Protein AF-A0A9X4AWC6-F1 (afdb_monomer_lite)

pLDDT: mean 81.22, std 18.72, range [31.89, 98.38]

Organism: NCBI:txid2829994

Structure (mmCIF, N/CA/C/O backbone):
data_AF-A0A9X4AWC6-F1
#
_entry.id   AF-A0A9X4AWC6-F1
#
loop_
_atom_site.group_PDB
_atom_site.id
_atom_site.type_symbol
_atom_site.label_atom_id
_atom_site.label_alt_id
_atom_site.label_comp_id
_atom_site.label_asym_id
_atom_site.label_entity_id
_atom_site.label_seq_id
_atom_site.pdbx_PDB_ins_code
_atom_site.Cartn_x
_atom_site.Cartn_y
_atom_site.Cartn_z
_atom_site.occupancy
_atom_site.B_iso_or_equiv
_atom_site.auth_seq_id
_atom_site.auth_comp_id
_atom_site.auth_asym_id
_atom_site.auth_atom_id
_atom_site.pdbx_PDB_model_num
ATOM 1 N N . MET A 1 1 ? -27.435 -64.872 17.105 1.00 38.53 1 MET A N 1
ATOM 2 C CA . MET A 1 1 ? -26.984 -64.709 18.503 1.00 38.53 1 MET A CA 1
ATOM 3 C C . MET A 1 1 ? -27.295 -63.279 18.920 1.00 38.53 1 MET A C 1
ATOM 5 O O . MET A 1 1 ? -27.102 -62.379 18.115 1.00 38.53 1 MET A O 1
ATOM 9 N N . LEU A 1 2 ? -27.928 -63.136 20.083 1.00 31.89 2 LEU A N 1
ATOM 10 C CA . LEU A 1 2 ? -28.608 -61.955 20.627 1.00 31.89 2 LEU A CA 1
ATOM 11 C C . LEU A 1 2 ? -27.698 -60.732 20.901 1.00 31.89 2 LEU A C 1
ATOM 13 O O . LEU A 1 2 ? -26.596 -60.923 21.394 1.00 31.89 2 LEU A O 1
ATOM 17 N N . ILE A 1 3 ? -28.270 -59.531 20.662 1.00 34.09 3 ILE A N 1
ATOM 18 C CA . ILE A 1 3 ? -28.391 -58.323 21.534 1.00 34.09 3 ILE A CA 1
ATOM 19 C C . ILE A 1 3 ? -27.063 -57.742 22.099 1.00 34.09 3 ILE A C 1
ATOM 21 O O . ILE A 1 3 ? -26.290 -58.440 22.732 1.00 34.09 3 ILE A O 1
ATOM 25 N N . THR A 1 4 ? -26.729 -56.445 21.960 1.00 32.91 4 THR A N 1
ATOM 26 C CA . THR A 1 4 ? -27.333 -55.346 22.751 1.00 32.91 4 THR A CA 1
ATOM 27 C C . THR A 1 4 ? -27.080 -53.947 22.165 1.00 32.91 4 THR A C 1
ATOM 29 O O . THR A 1 4 ? -25.954 -53.611 21.805 1.00 32.91 4 THR A O 1
ATOM 32 N N . LEU A 1 5 ? -28.137 -53.120 22.147 1.00 41.28 5 LEU A N 1
ATOM 33 C CA . LEU A 1 5 ? -28.077 -51.656 22.110 1.00 41.28 5 LEU A CA 1
ATOM 34 C C . LEU A 1 5 ? -27.595 -51.114 23.465 1.00 41.28 5 LEU A C 1
ATOM 36 O O . LEU A 1 5 ? -28.031 -51.598 24.506 1.00 41.28 5 LEU A O 1
ATOM 40 N N . GLY A 1 6 ? -26.804 -50.041 23.440 1.00 33.34 6 GLY A N 1
ATOM 41 C CA . GLY A 1 6 ? -26.522 -49.200 24.602 1.00 33.34 6 GLY A CA 1
ATOM 42 C C . GLY A 1 6 ? -26.671 -47.727 24.235 1.00 33.34 6 GLY A C 1
ATOM 43 O O . GLY A 1 6 ? -25.734 -47.116 23.735 1.00 33.34 6 GLY A O 1
ATOM 44 N N . ALA A 1 7 ? -27.863 -47.176 24.460 1.00 37.03 7 ALA A N 1
ATOM 45 C CA . ALA A 1 7 ? -28.103 -45.740 24.485 1.00 37.03 7 ALA A CA 1
ATOM 46 C C . ALA A 1 7 ? -27.700 -45.192 25.860 1.00 37.03 7 ALA A C 1
ATOM 48 O O . ALA A 1 7 ? -28.093 -45.755 26.881 1.00 37.03 7 ALA A O 1
ATOM 49 N N . ILE A 1 8 ? -26.977 -44.072 25.891 1.00 42.06 8 ILE A N 1
ATOM 50 C CA . ILE A 1 8 ? -26.876 -43.228 27.085 1.00 42.06 8 ILE A CA 1
ATOM 51 C C . ILE A 1 8 ? -27.409 -41.855 26.695 1.00 42.06 8 ILE A C 1
ATOM 53 O O . ILE A 1 8 ? -26.752 -41.076 26.010 1.00 42.06 8 ILE A O 1
ATOM 57 N N . ALA A 1 9 ? -28.645 -41.600 27.114 1.00 40.19 9 ALA A N 1
ATOM 58 C CA . ALA A 1 9 ? -29.191 -40.264 27.229 1.00 40.19 9 ALA A CA 1
ATOM 59 C C . ALA A 1 9 ? -28.639 -39.639 28.516 1.00 40.19 9 ALA A C 1
ATOM 61 O O . ALA A 1 9 ? -28.789 -40.214 29.593 1.00 40.19 9 ALA A O 1
ATOM 62 N N . ALA A 1 10 ? -28.035 -38.459 28.411 1.00 41.19 10 ALA A N 1
ATOM 63 C CA . ALA A 1 10 ? -27.751 -37.610 29.559 1.00 41.19 10 ALA A CA 1
ATOM 64 C C . ALA A 1 10 ? -28.017 -36.146 29.183 1.00 41.19 10 ALA A C 1
ATOM 66 O O . ALA A 1 10 ? -27.247 -35.523 28.464 1.00 41.19 10 ALA A O 1
ATOM 67 N N . GLY A 1 11 ? -29.161 -35.651 29.664 1.00 33.62 11 GLY A N 1
ATOM 68 C CA . GLY A 1 11 ? -29.360 -34.282 30.140 1.00 33.62 11 GLY A CA 1
ATOM 69 C C . GLY A 1 11 ? -29.188 -33.126 29.155 1.00 33.62 11 GLY A C 1
ATOM 70 O O . GLY A 1 11 ? -28.127 -32.519 29.079 1.00 33.62 11 GLY A O 1
ATOM 71 N N . CYS A 1 12 ? -30.290 -32.690 28.538 1.00 38.00 12 CYS A N 1
ATOM 72 C CA . CYS A 1 12 ? -30.437 -31.285 28.164 1.00 38.00 12 CYS A CA 1
ATOM 73 C C . CYS A 1 12 ? -30.683 -30.453 29.435 1.00 38.00 12 CYS A C 1
ATOM 75 O O . CYS A 1 12 ? -31.830 -30.265 29.841 1.00 38.00 12 CYS A O 1
ATOM 77 N N . GLU A 1 13 ? -29.625 -29.939 30.061 1.00 36.69 13 GLU A N 1
ATOM 78 C CA . GLU A 1 13 ? -29.761 -28.823 30.998 1.00 36.69 13 GLU A CA 1
ATOM 79 C C . GLU A 1 13 ? -29.959 -27.533 30.192 1.00 36.69 13 GLU A C 1
ATOM 81 O O . GLU A 1 13 ? -29.066 -27.051 29.494 1.00 36.69 13 GLU A O 1
ATOM 86 N N . LYS A 1 14 ? -31.176 -26.981 30.255 1.00 40.03 14 LYS A N 1
ATOM 87 C CA . LYS A 1 14 ? -31.484 -25.638 29.757 1.00 40.03 14 LYS A CA 1
ATOM 88 C C . LYS A 1 14 ? -30.720 -24.617 30.601 1.00 40.03 14 LYS A C 1
ATOM 90 O O . LYS A 1 14 ? -31.199 -24.188 31.648 1.00 40.03 14 LYS A O 1
ATOM 95 N N . LYS A 1 15 ? -29.555 -24.197 30.113 1.00 32.69 15 LYS A N 1
ATOM 96 C CA . LYS A 1 15 ? -28.914 -22.955 30.547 1.00 32.69 15 LYS A CA 1
ATOM 97 C C . LYS A 1 15 ? -29.804 -21.773 30.109 1.00 32.69 15 LYS A C 1
ATOM 99 O O . LYS A 1 15 ? -30.333 -21.820 28.992 1.00 32.69 15 LYS A O 1
ATOM 104 N N . PRO A 1 16 ? -30.023 -20.738 30.941 1.00 41.19 16 PRO A N 1
ATOM 105 C CA . PRO A 1 16 ? -30.723 -19.530 30.505 1.00 41.19 16 PRO A CA 1
ATOM 106 C C . PRO A 1 16 ? -29.973 -18.905 29.319 1.00 41.19 16 PRO A C 1
ATOM 108 O O . PRO A 1 16 ? -28.763 -19.113 29.211 1.00 41.19 16 PRO A O 1
ATOM 111 N N . PRO A 1 17 ? -30.637 -18.141 28.432 1.00 41.78 17 PRO A N 1
ATOM 112 C CA . PRO A 1 17 ? -29.933 -17.399 27.401 1.00 41.78 17 PRO A CA 1
ATOM 113 C C . PRO A 1 17 ? -29.087 -16.317 28.078 1.00 41.78 17 PRO A C 1
ATOM 115 O O . PRO A 1 17 ? -29.565 -15.220 28.371 1.00 41.78 17 PRO A O 1
ATOM 118 N N . ASP A 1 18 ? -27.823 -16.645 28.341 1.00 38.50 18 ASP A N 1
ATOM 119 C CA . ASP A 1 18 ? -26.779 -15.657 28.542 1.00 38.50 18 ASP A CA 1
ATOM 120 C C . ASP A 1 18 ? -26.817 -14.765 27.301 1.00 38.50 18 ASP A C 1
ATOM 122 O O . ASP A 1 18 ? -26.648 -15.234 26.172 1.00 38.50 18 ASP A O 1
ATOM 126 N N . ARG A 1 19 ? -27.139 -13.485 27.513 1.00 42.38 19 ARG A N 1
ATOM 127 C CA . ARG A 1 19 ? -27.041 -12.436 26.500 1.00 42.38 19 ARG A CA 1
ATOM 128 C C . ARG A 1 19 ? -25.695 -12.604 25.811 1.00 42.38 19 ARG A C 1
ATOM 130 O O . ARG A 1 19 ? -24.659 -12.349 26.423 1.00 42.38 19 ARG A O 1
ATOM 137 N N . ALA A 1 20 ? -25.719 -13.048 24.557 1.00 39.41 20 ALA A N 1
ATOM 138 C CA . ALA A 1 20 ? -24.556 -12.994 23.704 1.00 39.41 20 ALA A CA 1
ATOM 139 C C . ALA A 1 20 ? -24.139 -11.525 23.662 1.00 39.41 20 ALA A C 1
ATOM 141 O O . ALA A 1 20 ? -24.824 -10.688 23.074 1.00 39.41 20 ALA A O 1
ATOM 142 N N . ASN A 1 21 ? -23.047 -11.209 24.355 1.00 41.53 21 ASN A N 1
ATOM 143 C CA . ASN A 1 21 ? -22.262 -10.034 24.052 1.00 41.53 21 ASN A CA 1
ATOM 144 C C . ASN A 1 21 ? -21.943 -10.152 22.563 1.00 41.53 21 ASN A C 1
ATOM 146 O O . ASN A 1 21 ? -21.108 -10.964 22.168 1.00 41.53 21 ASN A O 1
ATOM 150 N N . SER A 1 22 ? -22.618 -9.356 21.740 1.00 41.12 22 SER A N 1
ATOM 151 C CA . SER A 1 22 ? -22.150 -8.987 20.412 1.00 41.12 22 SER A CA 1
ATOM 152 C C . SER A 1 22 ? -20.906 -8.114 20.594 1.00 41.12 22 SER A C 1
ATOM 154 O O . SER A 1 22 ? -20.919 -6.916 20.333 1.00 41.12 22 SER A O 1
ATOM 156 N N . GLY A 1 23 ? -19.852 -8.701 21.160 1.00 43.97 23 GLY A N 1
ATOM 157 C CA . GLY A 1 23 ? -18.517 -8.154 21.091 1.00 43.97 23 GLY A CA 1
ATOM 158 C C . GLY A 1 23 ? -18.068 -8.395 19.667 1.00 43.97 23 GLY A C 1
ATOM 159 O O . GLY A 1 23 ? -17.750 -9.527 19.313 1.00 43.97 23 GLY A O 1
ATOM 160 N N . GLU A 1 24 ? -18.139 -7.355 18.843 1.00 52.50 24 GLU A N 1
ATOM 161 C CA . GLU A 1 24 ? -17.503 -7.320 17.531 1.00 52.50 24 GLU A CA 1
ATOM 162 C C . GLU A 1 24 ? -16.074 -7.854 17.703 1.00 52.50 24 GLU A C 1
ATOM 164 O O . GLU A 1 24 ? -15.249 -7.260 18.403 1.00 52.50 24 GLU A O 1
ATOM 169 N N . SER A 1 25 ? -15.812 -9.057 17.186 1.00 59.25 25 SER A N 1
ATOM 170 C CA . SER A 1 25 ? -14.502 -9.684 17.317 1.00 59.25 25 SER A CA 1
ATOM 171 C C . SER A 1 25 ? -13.521 -8.851 16.506 1.00 59.25 25 SER A C 1
ATOM 173 O O . SER A 1 25 ? -13.553 -8.848 15.277 1.00 59.25 25 SER A O 1
ATOM 175 N N . ARG A 1 26 ? -12.680 -8.092 17.209 1.00 81.75 26 ARG A N 1
ATOM 176 C CA . ARG A 1 26 ? -11.643 -7.268 16.602 1.00 81.75 26 ARG A CA 1
ATOM 177 C C . ARG A 1 26 ? -10.611 -8.187 15.948 1.00 81.75 26 ARG A C 1
ATOM 179 O O . ARG A 1 26 ? -9.804 -8.799 16.644 1.00 81.75 26 ARG A O 1
ATOM 186 N N . GLN A 1 27 ? -10.655 -8.319 14.624 1.00 91.50 27 GLN A N 1
ATOM 187 C CA . GLN A 1 27 ? -9.658 -9.090 13.884 1.00 91.50 27 GLN A CA 1
ATOM 188 C C . GLN A 1 27 ? -8.332 -8.325 13.876 1.00 91.50 27 GLN A C 1
ATOM 190 O O . GLN A 1 27 ? -8.279 -7.179 13.431 1.00 91.50 27 GLN A O 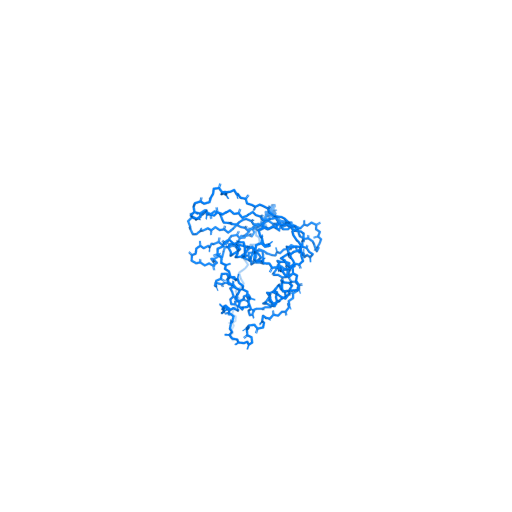1
ATOM 195 N N . THR A 1 28 ? -7.258 -8.974 14.322 1.00 93.94 28 THR A N 1
ATOM 196 C CA . THR A 1 28 ? -5.890 -8.451 14.248 1.00 93.94 28 THR A CA 1
ATOM 197 C C . THR A 1 28 ? -5.001 -9.470 13.548 1.00 93.94 28 THR A C 1
ATOM 199 O O . THR A 1 28 ? -5.039 -10.654 13.878 1.00 93.94 28 THR A O 1
ATOM 202 N N . VAL A 1 29 ? -4.199 -9.007 12.592 1.00 95.12 29 VAL A N 1
ATOM 203 C CA . VAL A 1 29 ? -3.234 -9.818 11.842 1.00 95.12 29 VAL A CA 1
ATOM 204 C C . VAL A 1 29 ? -1.870 -9.146 11.916 1.00 95.12 29 VAL A C 1
ATOM 206 O O . VAL A 1 29 ? -1.771 -7.933 11.744 1.00 95.12 29 VAL A O 1
ATOM 209 N N . THR A 1 30 ? -0.823 -9.936 12.148 1.00 94.56 30 THR A N 1
ATOM 210 C CA . THR A 1 30 ? 0.565 -9.466 12.175 1.00 94.56 30 THR A CA 1
ATOM 211 C C . THR A 1 30 ? 1.376 -10.206 11.119 1.00 94.56 30 THR A C 1
ATOM 213 O O . THR A 1 30 ? 1.306 -11.431 11.037 1.00 94.56 30 THR A O 1
ATOM 216 N N . VAL A 1 31 ? 2.149 -9.468 10.324 1.00 92.75 31 VAL A N 1
ATOM 217 C CA . VAL A 1 31 ? 2.989 -9.994 9.241 1.00 92.75 31 VAL A CA 1
ATOM 218 C C . VAL A 1 31 ? 4.372 -9.358 9.328 1.00 92.75 31 VAL A C 1
ATOM 220 O O . VAL A 1 31 ? 4.496 -8.135 9.317 1.00 92.75 31 VAL A O 1
ATOM 223 N N . THR A 1 32 ? 5.421 -10.174 9.379 1.00 93.00 32 THR A N 1
ATOM 224 C CA . THR A 1 32 ? 6.800 -9.700 9.193 1.00 93.00 32 THR A CA 1
ATOM 225 C C . THR A 1 32 ? 7.021 -9.398 7.711 1.00 93.00 32 THR A C 1
ATOM 227 O O . THR A 1 32 ? 6.830 -10.283 6.877 1.00 93.00 32 THR A O 1
ATOM 230 N N . LEU A 1 33 ? 7.370 -8.152 7.377 1.00 87.69 33 LEU A N 1
ATOM 231 C CA . LEU A 1 33 ? 7.542 -7.704 5.990 1.00 87.69 33 LEU A CA 1
ATOM 232 C C . LEU A 1 33 ? 8.958 -7.995 5.472 1.00 87.69 33 LEU A C 1
ATOM 234 O O . LEU A 1 33 ? 9.124 -8.456 4.342 1.00 87.69 33 LEU A O 1
ATOM 238 N N . ASP A 1 34 ? 9.958 -7.744 6.312 1.00 85.62 34 ASP A N 1
ATOM 239 C CA . ASP A 1 34 ? 11.382 -7.989 6.078 1.00 85.62 34 ASP A CA 1
ATOM 240 C C . ASP A 1 34 ? 12.132 -8.036 7.429 1.00 85.62 34 ASP A C 1
ATOM 242 O O . ASP A 1 34 ? 11.513 -8.114 8.497 1.00 85.62 34 ASP A O 1
ATOM 246 N N . GLU A 1 35 ? 13.467 -8.047 7.390 1.00 83.00 35 GLU A N 1
ATOM 247 C CA . GLU A 1 35 ? 14.311 -8.071 8.592 1.00 83.00 35 GLU A CA 1
ATOM 248 C C . GLU A 1 35 ? 14.158 -6.812 9.452 1.00 83.00 35 GLU A C 1
ATOM 250 O O . GLU A 1 35 ? 14.419 -6.875 10.650 1.00 83.00 35 GLU A O 1
ATOM 255 N N . ASP A 1 36 ? 13.665 -5.707 8.890 1.00 85.19 36 ASP A N 1
ATOM 256 C CA . ASP A 1 36 ? 13.596 -4.412 9.557 1.00 85.19 36 ASP A CA 1
ATOM 257 C C . ASP A 1 36 ? 12.180 -4.047 10.006 1.00 85.19 36 ASP A C 1
ATOM 259 O O . ASP A 1 36 ? 12.044 -3.265 10.949 1.00 85.19 36 ASP A O 1
ATOM 263 N N . SER A 1 37 ? 11.136 -4.631 9.406 1.00 90.88 37 SER A N 1
ATOM 264 C CA . SER A 1 37 ? 9.755 -4.158 9.546 1.00 90.88 37 SER A CA 1
ATOM 265 C C . SER A 1 37 ? 8.707 -5.249 9.819 1.00 90.88 37 SER A C 1
ATOM 267 O O . SER A 1 37 ? 8.690 -6.333 9.231 1.00 90.88 37 SER A O 1
ATOM 269 N N . VAL A 1 38 ? 7.733 -4.909 10.670 1.00 94.75 38 VAL A N 1
ATOM 270 C CA . VAL A 1 38 ? 6.547 -5.714 11.004 1.00 94.75 38 VAL A CA 1
ATOM 271 C C . VAL A 1 38 ? 5.282 -4.884 10.788 1.00 94.75 38 VAL A C 1
ATOM 273 O O . VAL A 1 38 ? 5.170 -3.766 11.291 1.00 94.75 38 VAL A O 1
ATOM 276 N N . ALA A 1 39 ? 4.306 -5.441 10.071 1.00 96.69 39 ALA A N 1
ATOM 277 C CA . ALA A 1 39 ? 2.980 -4.863 9.884 1.00 96.69 39 ALA A CA 1
ATOM 278 C C . ALA A 1 39 ? 1.961 -5.494 10.836 1.00 96.69 39 ALA A C 1
ATOM 280 O O . ALA A 1 39 ? 1.884 -6.715 10.952 1.00 96.69 39 ALA A O 1
ATOM 281 N N . GLN A 1 40 ? 1.128 -4.667 11.459 1.00 97.81 40 GLN A N 1
ATOM 282 C CA . GLN A 1 40 ? -0.018 -5.089 12.254 1.00 97.81 40 GLN A CA 1
ATOM 283 C C . GLN A 1 40 ? -1.287 -4.430 11.710 1.00 97.81 40 GLN A C 1
ATOM 285 O O . GLN A 1 40 ? -1.490 -3.226 11.864 1.00 97.81 40 GLN A O 1
ATOM 290 N N . GLY A 1 41 ? -2.152 -5.227 11.089 1.00 97.69 41 GLY A N 1
ATOM 291 C CA . GLY A 1 41 ? -3.484 -4.823 10.658 1.00 97.69 41 GLY A CA 1
ATOM 292 C C . GLY A 1 41 ? -4.527 -5.113 11.736 1.00 97.69 41 GLY A C 1
ATOM 293 O O . GLY A 1 41 ? -4.473 -6.148 12.396 1.00 97.69 41 GLY A O 1
ATOM 294 N N . THR A 1 42 ? -5.481 -4.210 11.937 1.00 97.88 42 THR A N 1
ATOM 295 C CA . THR A 1 42 ? -6.581 -4.347 12.899 1.00 97.88 42 THR A CA 1
ATOM 296 C C . THR A 1 42 ? -7.880 -3.824 12.291 1.00 97.88 42 THR A C 1
ATOM 298 O O . THR A 1 42 ? -7.946 -2.664 11.884 1.00 97.88 42 THR A O 1
ATOM 301 N N . GLN A 1 43 ? -8.928 -4.650 12.271 1.00 97.50 43 GLN A N 1
ATOM 302 C CA . GLN A 1 43 ? -10.296 -4.189 12.026 1.00 97.50 43 GLN A CA 1
ATOM 303 C C . GLN A 1 43 ? -10.729 -3.356 13.235 1.00 97.50 43 GLN A C 1
ATOM 305 O O . GLN A 1 43 ? -10.774 -3.864 14.353 1.00 97.50 43 GLN A O 1
ATOM 310 N N . MET A 1 44 ? -10.976 -2.063 13.055 1.00 96.19 44 MET A N 1
ATOM 311 C CA . MET A 1 44 ? -11.338 -1.167 14.156 1.00 96.19 44 MET A CA 1
ATOM 312 C C . MET A 1 44 ? -12.827 -1.279 14.488 1.00 96.19 44 MET A C 1
ATOM 314 O O . MET A 1 44 ? -13.165 -1.382 15.664 1.00 96.19 44 MET A O 1
ATOM 318 N N . ASP A 1 45 ? -13.653 -1.311 13.444 1.00 94.75 45 ASP A N 1
ATOM 319 C CA . ASP A 1 45 ? -15.105 -1.517 13.427 1.00 94.75 45 ASP A CA 1
ATOM 320 C C . ASP A 1 45 ? -15.529 -1.910 11.995 1.00 94.75 45 ASP A C 1
ATOM 322 O O . ASP A 1 45 ? -14.672 -2.049 11.121 1.00 94.75 45 ASP A O 1
ATOM 326 N N . ALA A 1 46 ? -16.827 -2.071 11.717 1.00 93.94 46 ALA A N 1
ATOM 327 C CA . ALA A 1 46 ? -17.347 -2.420 10.386 1.00 93.94 46 ALA A CA 1
ATOM 328 C C . ALA A 1 46 ? -16.961 -1.455 9.239 1.00 93.94 46 ALA A C 1
ATOM 330 O O . ALA A 1 46 ? -17.107 -1.802 8.068 1.00 93.94 46 ALA A O 1
ATOM 331 N N . THR A 1 47 ? -16.485 -0.251 9.552 1.00 96.62 47 THR A N 1
ATOM 332 C CA . THR A 1 47 ? -16.172 0.810 8.587 1.00 96.62 47 THR A CA 1
ATOM 333 C C . THR A 1 47 ? -14.695 1.172 8.525 1.00 96.62 47 THR A C 1
ATOM 335 O O . THR A 1 47 ? -14.322 1.954 7.655 1.00 96.62 47 THR A O 1
ATOM 338 N N . GLN A 1 48 ? -13.843 0.621 9.393 1.00 97.62 48 GLN A N 1
ATOM 339 C CA . GLN A 1 48 ? -12.442 1.026 9.462 1.00 97.62 48 GLN A CA 1
ATOM 340 C C . GLN A 1 48 ? -11.474 -0.144 9.672 1.00 97.62 48 GLN A C 1
ATOM 342 O O . GLN A 1 48 ? -11.644 -0.974 10.566 1.00 97.62 48 GLN A O 1
ATOM 347 N N . VAL A 1 49 ? -10.382 -0.138 8.902 1.00 98.19 49 VAL A N 1
ATOM 348 C CA . VAL A 1 49 ? -9.201 -0.989 9.100 1.00 98.19 49 VAL A CA 1
ATOM 349 C C . VAL A 1 49 ? -7.974 -0.108 9.277 1.00 98.19 49 VAL A C 1
ATOM 351 O O . VAL A 1 49 ? -7.710 0.771 8.460 1.00 98.19 49 VAL A O 1
ATOM 354 N N . ARG A 1 50 ? -7.196 -0.362 10.329 1.00 98.25 50 ARG A N 1
ATOM 355 C CA . ARG A 1 50 ? -5.921 0.313 10.584 1.00 98.25 50 ARG A CA 1
ATOM 356 C C . ARG A 1 50 ? -4.764 -0.644 10.373 1.00 98.25 50 ARG A C 1
ATOM 358 O O . ARG A 1 50 ? -4.815 -1.772 10.850 1.00 98.25 50 ARG A O 1
ATOM 365 N N . VAL A 1 51 ? -3.700 -0.170 9.742 1.00 98.38 51 VAL A N 1
ATOM 366 C CA . VAL A 1 51 ? -2.419 -0.867 9.656 1.00 98.38 51 VAL A CA 1
ATOM 367 C C . VAL A 1 51 ? -1.323 0.012 10.236 1.00 98.38 51 VAL A C 1
ATOM 369 O O . VAL A 1 51 ? -1.115 1.130 9.771 1.00 98.38 51 VAL A O 1
ATOM 372 N N . ASP A 1 52 ? -0.606 -0.508 11.226 1.00 97.75 52 ASP A N 1
ATOM 373 C CA . ASP A 1 52 ? 0.632 0.078 11.738 1.00 97.75 52 ASP A CA 1
ATOM 374 C C . ASP A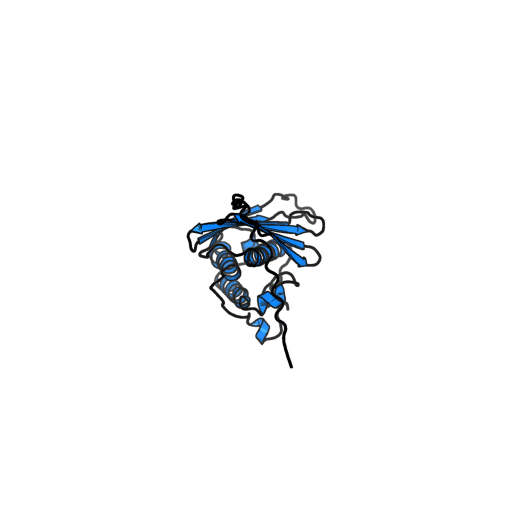 1 52 ? 1.813 -0.753 11.216 1.00 97.75 52 ASP A C 1
ATOM 376 O O . ASP A 1 52 ? 1.858 -1.963 11.433 1.00 97.75 52 ASP A O 1
ATOM 380 N N . ILE A 1 53 ? 2.782 -0.118 10.557 1.00 96.12 53 ILE A N 1
ATOM 381 C CA . ILE A 1 53 ? 4.067 -0.728 10.190 1.00 96.12 53 ILE A CA 1
ATOM 382 C C . ILE A 1 53 ? 5.135 -0.147 11.104 1.00 96.12 53 ILE A C 1
ATOM 384 O O . ILE A 1 53 ? 5.291 1.075 11.197 1.00 96.12 53 ILE A O 1
ATOM 388 N N . ARG A 1 54 ? 5.852 -1.023 11.803 1.00 94.44 54 ARG A N 1
ATOM 389 C CA . ARG A 1 54 ? 6.870 -0.674 12.795 1.00 94.44 54 ARG A CA 1
ATOM 390 C C . ARG A 1 54 ? 8.198 -1.316 12.446 1.00 94.44 54 ARG A C 1
ATOM 392 O O . ARG A 1 54 ? 8.211 -2.388 11.852 1.00 94.44 54 ARG A O 1
ATOM 399 N N . SER A 1 55 ? 9.290 -0.701 12.887 1.00 91.69 55 SER A N 1
ATOM 400 C CA . SER A 1 55 ? 10.584 -1.370 12.917 1.00 91.69 55 SER A CA 1
ATOM 401 C C . SER A 1 55 ? 10.556 -2.575 13.869 1.00 91.69 55 SER A C 1
ATOM 403 O O . SER A 1 55 ? 9.718 -2.629 14.777 1.00 91.69 55 SER A O 1
ATOM 405 N N . GLN A 1 56 ? 11.526 -3.487 13.765 1.00 86.62 56 GLN A N 1
ATOM 406 C CA . GLN A 1 56 ? 11.723 -4.557 14.762 1.00 86.62 56 GLN A CA 1
ATOM 407 C C . GLN A 1 56 ? 11.931 -4.019 16.189 1.00 86.62 56 GLN A C 1
ATOM 409 O O . GLN A 1 56 ? 11.594 -4.677 17.170 1.00 86.62 56 GLN A O 1
ATOM 414 N N . THR A 1 57 ? 12.455 -2.796 16.325 1.00 88.12 57 THR A N 1
ATOM 415 C CA . THR A 1 57 ? 12.626 -2.104 17.616 1.00 88.12 57 THR A CA 1
ATOM 416 C C . THR A 1 57 ? 11.348 -1.416 18.117 1.00 88.12 57 THR A C 1
ATOM 418 O O . THR A 1 57 ? 11.350 -0.820 19.193 1.00 88.12 57 THR A O 1
ATOM 421 N N . GLY A 1 58 ? 10.246 -1.496 17.363 1.00 88.81 58 GLY A N 1
ATOM 422 C CA . GLY A 1 58 ? 8.921 -0.992 17.731 1.00 88.81 58 GLY A CA 1
ATOM 423 C C . GLY A 1 58 ? 8.618 0.447 17.298 1.00 88.81 58 GLY A C 1
ATOM 424 O O . GLY A 1 58 ? 7.493 0.920 17.514 1.00 88.81 58 GLY A O 1
ATOM 425 N N . ALA A 1 59 ? 9.572 1.141 16.667 1.00 91.25 59 ALA A N 1
ATOM 426 C CA . ALA A 1 59 ? 9.376 2.498 16.164 1.00 91.25 59 ALA A CA 1
ATOM 427 C C . ALA A 1 59 ? 8.363 2.492 15.012 1.00 91.25 59 ALA A C 1
ATOM 429 O O . ALA A 1 59 ? 8.472 1.691 14.090 1.00 91.25 59 ALA A O 1
ATOM 430 N N . LEU A 1 60 ? 7.359 3.367 15.061 1.00 92.00 60 LEU A N 1
ATOM 431 C CA . LEU A 1 60 ? 6.361 3.468 13.996 1.00 92.00 60 LEU A CA 1
ATOM 432 C C . LEU A 1 60 ? 7.013 4.064 12.742 1.00 92.00 60 LEU A 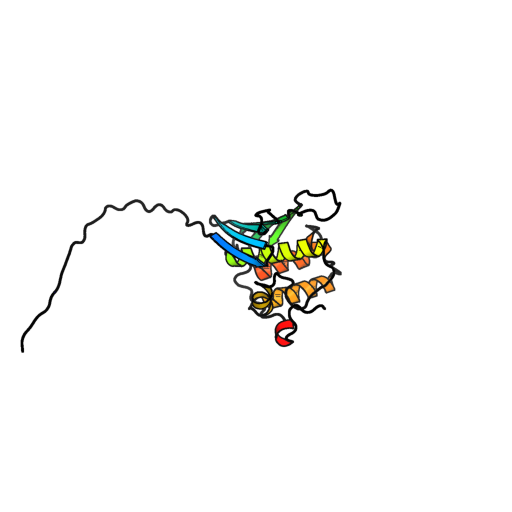C 1
ATOM 434 O O . LEU A 1 60 ? 7.671 5.092 12.845 1.00 92.00 60 LEU A O 1
ATOM 438 N N . GLN A 1 61 ? 6.822 3.419 11.592 1.00 91.12 61 GLN A N 1
ATOM 439 C CA . GLN A 1 61 ? 7.326 3.851 10.282 1.00 91.12 61 GLN A CA 1
ATOM 440 C C . GLN A 1 61 ? 6.182 4.347 9.387 1.00 91.12 61 GLN A C 1
ATOM 442 O O . GLN A 1 61 ? 6.314 5.357 8.696 1.00 91.12 61 GLN A O 1
ATOM 447 N N . LEU A 1 62 ? 5.034 3.662 9.422 1.00 93.25 62 LEU A N 1
ATOM 448 C CA . LEU A 1 62 ? 3.815 4.053 8.713 1.00 93.25 62 LEU A CA 1
ATOM 449 C C . LEU A 1 62 ? 2.586 3.713 9.562 1.00 93.25 62 LEU A C 1
ATOM 451 O O . LEU A 1 62 ? 2.526 2.653 10.180 1.00 93.25 62 LEU A O 1
ATOM 455 N N . ARG A 1 63 ? 1.573 4.576 9.530 1.00 96.69 63 ARG A N 1
ATOM 456 C CA . ARG A 1 63 ? 0.191 4.230 9.880 1.00 96.69 63 ARG A CA 1
ATOM 457 C C . ARG A 1 63 ? -0.702 4.474 8.675 1.00 96.69 63 ARG A C 1
ATOM 459 O O . ARG A 1 63 ? -0.627 5.555 8.109 1.00 96.69 63 ARG A O 1
ATOM 466 N N . ALA A 1 64 ? -1.551 3.519 8.317 1.00 96.56 64 ALA A N 1
ATOM 467 C CA . ALA A 1 64 ? -2.573 3.669 7.286 1.00 96.56 64 ALA A CA 1
ATOM 468 C C . ALA A 1 64 ? -3.955 3.323 7.854 1.00 96.56 64 ALA A C 1
ATOM 470 O O . ALA A 1 64 ? -4.151 2.260 8.437 1.00 96.56 64 ALA A O 1
ATOM 471 N N . ASP A 1 65 ? -4.909 4.226 7.677 1.00 97.62 65 ASP A N 1
ATOM 472 C CA . ASP A 1 65 ? -6.312 4.093 8.043 1.00 97.62 65 ASP A CA 1
ATOM 473 C C . ASP A 1 65 ? -7.149 4.002 6.765 1.00 97.62 65 ASP A C 1
ATOM 475 O O . ASP A 1 65 ? -7.205 4.954 5.989 1.00 97.62 65 ASP A O 1
ATOM 479 N N . PHE A 1 66 ? -7.798 2.861 6.555 1.00 97.06 66 PHE A N 1
ATOM 480 C CA . PHE A 1 66 ? -8.774 2.638 5.493 1.00 97.06 66 PHE A CA 1
ATOM 481 C C . PHE A 1 66 ? -10.166 2.803 6.091 1.00 97.06 66 PHE A C 1
ATOM 483 O O . PHE A 1 66 ? -10.517 2.072 7.016 1.00 97.06 66 PHE A O 1
ATOM 490 N N . GLN A 1 67 ? -10.945 3.750 5.579 1.00 97.75 67 GLN A N 1
ATOM 491 C CA . GLN A 1 67 ? -12.281 4.064 6.072 1.00 97.75 67 GLN A CA 1
ATOM 492 C C . GLN A 1 67 ? -13.311 3.969 4.946 1.00 97.75 67 GLN A C 1
ATOM 494 O O . GLN A 1 67 ? -13.195 4.662 3.937 1.00 97.75 67 GLN A O 1
ATOM 499 N N . ALA A 1 68 ? -14.349 3.160 5.135 1.00 97.00 68 ALA A N 1
ATOM 500 C CA . ALA A 1 68 ? -15.496 3.108 4.243 1.00 97.00 68 ALA A CA 1
ATOM 501 C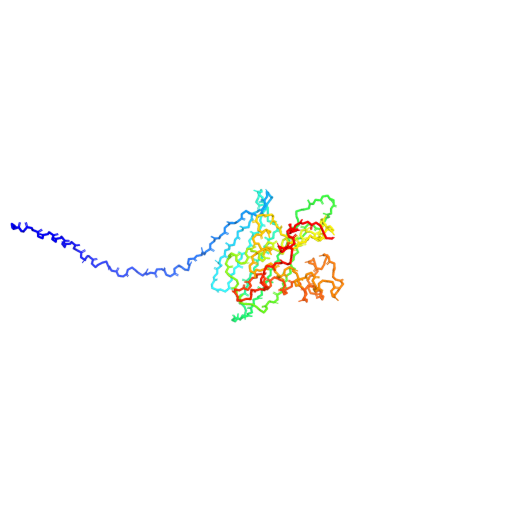 C . ALA A 1 68 ? -16.251 4.443 4.305 1.00 97.00 68 ALA A C 1
ATOM 503 O O . ALA A 1 68 ? -16.765 4.826 5.356 1.00 97.00 68 ALA A O 1
ATOM 504 N N . ILE A 1 69 ? -16.342 5.139 3.173 1.00 96.25 69 ILE A N 1
ATOM 505 C CA . ILE A 1 69 ? -17.160 6.354 3.013 1.00 96.25 69 ILE A CA 1
ATOM 506 C C . ILE A 1 69 ? -18.366 6.116 2.090 1.00 96.25 69 ILE A C 1
ATOM 508 O O . ILE A 1 69 ? -19.207 6.992 1.905 1.00 96.25 69 ILE A O 1
ATOM 512 N N . GLY A 1 70 ? -18.471 4.907 1.535 1.00 93.88 70 GLY A N 1
ATOM 513 C CA . GLY A 1 70 ? -19.604 4.398 0.774 1.00 93.88 70 GLY A CA 1
ATOM 514 C C . GLY A 1 70 ? -19.419 2.910 0.443 1.00 93.88 70 GLY A C 1
ATOM 515 O O . GLY A 1 70 ? -18.368 2.344 0.744 1.00 93.88 70 GLY A O 1
ATOM 516 N N . PRO A 1 71 ? -20.401 2.254 -0.205 1.00 89.88 71 PRO A N 1
ATOM 517 C CA . PRO A 1 71 ? -20.342 0.812 -0.484 1.00 89.88 71 PRO A CA 1
ATOM 518 C C . PRO A 1 71 ? -19.157 0.368 -1.352 1.00 89.88 71 PRO A C 1
ATOM 520 O O . PRO A 1 71 ? -18.721 -0.772 -1.262 1.00 89.88 71 PRO A O 1
ATOM 523 N N . GLN A 1 72 ? -18.663 1.255 -2.215 1.00 91.12 72 GLN A N 1
ATOM 524 C CA . GLN A 1 72 ? -17.532 1.026 -3.122 1.00 91.12 72 GLN A CA 1
ATOM 525 C C . GLN A 1 72 ? -16.581 2.228 -3.088 1.00 91.12 72 GLN A C 1
ATOM 527 O O . GLN A 1 72 ? -16.003 2.611 -4.100 1.00 91.12 72 GLN A O 1
ATOM 532 N N . SER A 1 73 ? -16.489 2.885 -1.930 1.00 92.44 73 SER A N 1
ATOM 533 C CA . SER A 1 73 ? -15.612 4.033 -1.761 1.00 92.44 73 SER A CA 1
ATOM 534 C C . SER A 1 73 ? -14.940 4.012 -0.400 1.00 92.44 73 SER A C 1
ATOM 536 O O . SER A 1 73 ? -15.604 3.930 0.638 1.00 92.44 73 SER A O 1
ATOM 538 N N . THR A 1 74 ? -13.615 4.114 -0.424 1.00 94.44 74 THR A N 1
ATOM 539 C CA . THR A 1 74 ? -12.760 4.050 0.757 1.00 94.44 74 THR A CA 1
ATOM 540 C C . THR A 1 74 ? -11.839 5.254 0.778 1.00 94.44 74 THR A C 1
ATOM 542 O O . THR A 1 74 ? -11.110 5.499 -0.179 1.00 94.44 74 THR A O 1
ATOM 545 N N . LEU A 1 75 ? -11.828 5.995 1.879 1.00 93.56 75 LEU A N 1
ATOM 546 C CA . LEU A 1 75 ? -10.797 6.982 2.158 1.00 93.56 75 LEU A CA 1
ATOM 547 C C . LEU A 1 75 ? -9.604 6.262 2.789 1.00 93.56 75 LEU A C 1
ATOM 549 O O . LEU A 1 75 ? -9.749 5.657 3.850 1.00 93.56 75 LEU A O 1
ATOM 553 N N . VAL A 1 76 ? -8.429 6.337 2.168 1.00 92.69 76 VAL A N 1
ATOM 554 C CA . VAL A 1 76 ? -7.176 5.974 2.831 1.00 92.69 76 VAL A CA 1
ATOM 555 C C . VAL A 1 76 ? -6.523 7.240 3.365 1.00 92.69 76 VAL A C 1
ATOM 557 O O . VAL A 1 76 ? -6.346 8.211 2.634 1.00 92.69 76 VAL A O 1
ATOM 560 N N . THR A 1 77 ? -6.178 7.248 4.646 1.00 92.88 77 THR A N 1
ATOM 561 C CA . THR A 1 77 ? -5.328 8.274 5.257 1.00 92.88 77 THR A CA 1
ATOM 562 C C . THR A 1 77 ? -4.083 7.585 5.769 1.00 92.88 77 THR A C 1
ATOM 564 O O . THR A 1 77 ? -4.191 6.620 6.516 1.00 92.88 77 THR A O 1
ATOM 567 N N . TYR A 1 78 ? -2.902 8.047 5.380 1.00 91.50 78 TYR A N 1
ATOM 568 C CA . TYR A 1 78 ? -1.657 7.481 5.875 1.00 91.50 78 TYR A CA 1
ATOM 569 C C . TYR A 1 78 ? -0.724 8.556 6.406 1.00 91.50 78 TYR A C 1
ATOM 571 O O . TYR A 1 78 ? -0.649 9.659 5.869 1.00 91.50 78 TYR A O 1
ATOM 579 N N . THR A 1 79 ? 0.005 8.203 7.457 1.00 91.06 79 THR A N 1
ATOM 580 C CA . THR A 1 79 ? 1.057 9.016 8.051 1.00 91.06 79 THR A CA 1
ATOM 581 C C . THR A 1 79 ? 2.365 8.244 7.976 1.00 91.06 79 THR A C 1
ATOM 583 O O . THR A 1 79 ? 2.467 7.153 8.542 1.00 91.06 79 THR A O 1
ATOM 586 N N . SER A 1 80 ? 3.362 8.793 7.286 1.00 88.06 80 SER A N 1
ATOM 587 C CA . SER A 1 80 ? 4.737 8.301 7.346 1.00 88.06 80 SER A CA 1
ATOM 588 C C . SER A 1 80 ? 5.472 8.959 8.507 1.00 88.06 80 SER A C 1
ATOM 590 O O . SER A 1 80 ? 5.278 10.138 8.806 1.00 88.06 80 SER A O 1
ATOM 592 N N . PHE A 1 81 ? 6.310 8.177 9.175 1.00 87.31 81 PHE A N 1
ATOM 593 C CA . PHE A 1 81 ? 7.127 8.594 10.306 1.00 87.31 81 PHE A CA 1
ATOM 594 C C . PHE A 1 81 ? 8.588 8.376 9.905 1.00 87.31 81 PHE A C 1
ATOM 596 O O . PHE A 1 81 ? 9.116 7.281 10.110 1.00 87.31 81 PHE A O 1
ATOM 603 N N . PRO A 1 82 ? 9.231 9.371 9.266 1.00 73.62 82 PRO A N 1
ATOM 604 C CA . PRO A 1 82 ? 10.610 9.239 8.826 1.00 73.62 82 PRO A CA 1
ATOM 605 C C . PRO A 1 82 ? 11.507 8.965 10.034 1.00 73.62 82 PRO A C 1
ATOM 607 O O . PRO A 1 82 ? 11.631 9.794 10.938 1.00 73.62 82 PRO A O 1
ATOM 610 N N . THR A 1 83 ? 12.137 7.796 10.063 1.00 65.12 83 THR A N 1
ATOM 611 C CA . THR A 1 83 ? 13.232 7.528 10.991 1.00 65.12 83 THR A CA 1
ATOM 612 C C . THR A 1 83 ? 14.453 8.217 10.409 1.00 65.12 83 THR A C 1
ATOM 614 O O . THR A 1 83 ? 15.033 7.717 9.450 1.00 65.12 83 THR A O 1
ATOM 617 N N . GLY A 1 84 ? 14.767 9.414 10.907 1.00 55.69 84 GLY A N 1
ATOM 618 C CA . GLY A 1 84 ? 15.863 10.219 10.375 1.00 55.69 84 GLY A CA 1
ATOM 619 C C . GLY A 1 84 ? 17.150 9.403 10.266 1.00 55.69 84 GLY A C 1
ATOM 620 O O . GLY A 1 84 ? 17.621 8.845 11.255 1.00 55.69 84 GLY A O 1
ATOM 621 N N . THR A 1 85 ? 17.712 9.347 9.066 1.00 49.44 85 THR A N 1
ATOM 622 C CA . THR A 1 85 ? 19.090 8.917 8.828 1.00 49.44 85 THR A CA 1
ATOM 623 C C . THR A 1 85 ? 19.830 10.096 8.215 1.00 49.44 85 THR A C 1
ATOM 625 O O . THR A 1 85 ? 19.370 10.657 7.224 1.00 49.44 85 THR A O 1
ATOM 628 N N . ASP A 1 86 ? 20.938 10.466 8.852 1.00 43.47 86 ASP A N 1
ATOM 629 C CA . ASP A 1 86 ? 21.917 11.485 8.467 1.00 43.47 86 ASP A CA 1
ATOM 630 C C . ASP A 1 86 ? 21.396 12.911 8.211 1.00 43.47 86 ASP A C 1
ATOM 632 O O . ASP A 1 86 ? 21.120 13.337 7.095 1.00 43.47 86 ASP A O 1
ATOM 636 N N . GLY A 1 87 ? 21.383 13.706 9.286 1.00 43.69 87 GLY A N 1
ATOM 637 C CA . GLY A 1 87 ? 21.555 15.163 9.224 1.00 43.69 87 GLY A CA 1
ATOM 638 C C . GLY A 1 87 ? 20.348 16.013 8.821 1.00 43.69 87 GLY A C 1
ATOM 639 O O . GLY A 1 87 ? 20.422 17.232 8.979 1.00 43.69 87 GLY A O 1
ATOM 640 N N . ASP A 1 88 ? 19.243 15.425 8.362 1.00 45.94 88 ASP A N 1
ATOM 641 C CA . ASP A 1 88 ? 18.064 16.198 7.963 1.00 45.94 88 ASP A CA 1
ATOM 642 C C . ASP A 1 88 ? 17.083 16.426 9.131 1.00 45.94 88 ASP A C 1
ATOM 644 O O . ASP A 1 88 ? 16.692 15.511 9.859 1.00 45.94 88 ASP A O 1
ATOM 648 N N . THR A 1 89 ? 16.707 17.688 9.339 1.00 42.56 89 THR A N 1
ATOM 649 C CA . THR A 1 89 ? 16.012 18.197 10.539 1.00 42.56 89 THR A CA 1
ATOM 650 C C . THR A 1 89 ? 14.500 18.342 10.364 1.00 42.56 89 THR A C 1
ATOM 652 O O . THR A 1 89 ? 13.828 18.908 11.226 1.00 42.56 89 THR A O 1
ATOM 655 N N . SER A 1 90 ? 13.920 17.773 9.307 1.00 49.56 90 SER A N 1
ATOM 656 C CA . SER A 1 90 ? 12.463 17.662 9.167 1.00 49.56 90 SER A CA 1
ATOM 657 C C . SER A 1 90 ? 11.965 16.250 9.494 1.00 49.56 90 SER A C 1
ATOM 659 O O . SER A 1 90 ? 11.388 15.551 8.670 1.00 49.56 90 SER A O 1
ATOM 661 N N . THR A 1 91 ? 12.172 15.819 10.739 1.00 65.62 91 THR A N 1
ATOM 662 C CA . THR A 1 91 ? 11.670 14.552 11.314 1.00 65.62 91 THR A CA 1
ATOM 663 C C . THR A 1 91 ? 10.186 14.618 11.697 1.00 65.62 91 THR A C 1
ATOM 665 O O . THR A 1 91 ? 9.749 13.996 12.667 1.00 65.62 91 THR A O 1
ATOM 668 N N . GLN A 1 92 ? 9.387 15.411 10.978 1.00 74.81 92 GLN A N 1
ATOM 669 C CA . GLN A 1 92 ? 7.960 15.529 11.267 1.00 74.81 92 GLN A CA 1
ATOM 670 C C . GLN A 1 92 ? 7.169 14.466 10.498 1.00 74.81 92 GLN A C 1
ATOM 672 O O . GLN A 1 92 ? 7.441 14.240 9.316 1.00 74.81 92 GLN A O 1
ATOM 677 N N . PRO A 1 93 ? 6.175 13.823 11.135 1.00 85.56 93 PRO A N 1
ATOM 678 C CA . PRO A 1 93 ? 5.293 12.901 10.440 1.00 85.56 93 PRO A CA 1
ATOM 679 C C . PRO A 1 93 ? 4.584 13.585 9.267 1.00 85.56 93 PRO A C 1
ATOM 681 O O . PRO A 1 93 ? 4.046 14.685 9.415 1.00 85.56 93 PRO A O 1
ATOM 684 N N . GLN A 1 94 ? 4.544 12.928 8.110 1.00 82.06 94 GLN A N 1
ATOM 685 C CA . GLN A 1 94 ? 3.868 13.449 6.921 1.00 82.06 94 GLN A CA 1
ATOM 686 C C . GLN A 1 94 ? 2.569 12.690 6.707 1.00 82.06 94 GLN A C 1
ATOM 688 O O . GLN A 1 94 ? 2.580 11.466 6.623 1.00 82.06 94 GLN A O 1
ATOM 693 N N . THR A 1 95 ? 1.450 13.411 6.626 1.00 86.00 95 THR A N 1
ATOM 694 C CA . THR A 1 95 ? 0.128 12.808 6.422 1.00 86.00 95 THR A CA 1
ATOM 695 C C . THR A 1 95 ? -0.415 13.137 5.043 1.00 86.00 95 THR A C 1
ATOM 697 O O . THR A 1 95 ? -0.344 14.276 4.582 1.00 86.00 95 THR A O 1
ATOM 700 N N . ALA A 1 96 ? -0.993 12.128 4.412 1.00 82.69 96 ALA A N 1
ATOM 701 C CA . ALA A 1 96 ? -1.659 12.203 3.129 1.00 82.69 96 ALA A CA 1
ATOM 702 C C . ALA A 1 96 ? -2.985 11.451 3.207 1.00 82.69 96 ALA A C 1
ATOM 704 O O . ALA A 1 96 ? -3.134 10.507 3.985 1.00 82.69 96 ALA A O 1
ATOM 705 N N . SER A 1 97 ? -3.948 11.857 2.388 1.00 85.38 97 SER A N 1
ATOM 706 C CA . SER A 1 97 ? -5.198 11.129 2.239 1.00 85.38 97 SER A CA 1
ATOM 707 C C . SER A 1 97 ? -5.645 11.092 0.788 1.00 85.38 97 SER A C 1
ATOM 709 O O . SER A 1 97 ? -5.258 11.928 -0.026 1.00 85.38 97 SER A O 1
ATOM 711 N N . ALA A 1 98 ? -6.419 10.067 0.467 1.00 84.00 98 ALA A N 1
ATOM 712 C CA . ALA A 1 98 ? -6.821 9.742 -0.883 1.00 84.00 98 ALA A CA 1
ATOM 713 C C . ALA A 1 98 ? -8.115 8.931 -0.860 1.00 84.00 98 ALA A C 1
ATOM 715 O O . ALA A 1 98 ? -8.217 7.936 -0.144 1.00 84.00 98 ALA A O 1
ATOM 716 N N . GLN A 1 99 ? -9.097 9.336 -1.660 1.00 88.06 99 GLN A N 1
ATOM 717 C CA . GLN A 1 99 ? -10.282 8.521 -1.899 1.00 88.06 99 GLN A CA 1
ATOM 718 C C . GLN A 1 99 ? -9.981 7.495 -2.991 1.00 88.06 99 GLN A C 1
ATOM 720 O O . GLN A 1 99 ? -9.473 7.844 -4.053 1.00 88.06 99 GLN A O 1
ATOM 725 N N . MET A 1 100 ? -10.325 6.243 -2.726 1.00 88.06 100 MET A N 1
ATOM 726 C CA . MET A 1 100 ? -10.263 5.129 -3.659 1.00 88.06 100 MET A CA 1
ATOM 727 C C . MET A 1 100 ? -11.679 4.710 -4.044 1.00 88.06 100 MET A C 1
ATOM 729 O O . MET A 1 100 ? -12.550 4.576 -3.178 1.00 88.06 100 MET A O 1
ATOM 733 N N . ASP A 1 101 ? -11.881 4.421 -5.325 1.00 87.69 101 ASP A N 1
ATOM 734 C CA . ASP A 1 101 ? -13.098 3.788 -5.838 1.00 87.69 101 ASP A CA 1
ATOM 735 C C . ASP A 1 101 ? -13.018 2.267 -5.622 1.00 87.69 101 ASP A C 1
ATOM 737 O O . ASP A 1 101 ? -12.903 1.471 -6.554 1.00 87.69 101 ASP A O 1
ATOM 741 N N . ALA A 1 102 ? -12.981 1.877 -4.348 1.00 88.38 102 ALA A N 1
ATOM 742 C CA . ALA A 1 102 ? -12.930 0.499 -3.886 1.00 88.38 102 ALA A CA 1
ATOM 743 C C . ALA A 1 102 ? -13.669 0.357 -2.549 1.00 88.38 102 ALA A C 1
ATOM 745 O O . ALA A 1 102 ? -13.709 1.283 -1.734 1.00 88.38 102 ALA A O 1
ATOM 746 N N . GLU A 1 103 ? -14.238 -0.821 -2.307 1.00 93.56 103 GLU A N 1
ATOM 747 C CA . GLU A 1 103 ? -14.761 -1.202 -0.993 1.00 93.56 103 GLU A CA 1
ATOM 748 C C . GLU A 1 103 ? -13.672 -1.254 0.090 1.00 93.56 103 GLU A C 1
ATOM 750 O O . GLU A 1 103 ? -12.474 -1.280 -0.209 1.00 93.56 103 GLU A O 1
ATOM 755 N N . LEU A 1 104 ? -14.101 -1.288 1.355 1.00 95.56 104 LEU A N 1
ATOM 756 C CA . LEU A 1 104 ? -13.191 -1.405 2.489 1.00 95.56 104 LEU A CA 1
ATOM 757 C C . LEU A 1 104 ? -12.397 -2.721 2.385 1.00 95.56 104 LEU A C 1
ATOM 759 O O . LEU A 1 104 ? -13.008 -3.791 2.323 1.00 95.56 104 LEU A O 1
ATOM 763 N N . PRO A 1 105 ? -11.054 -2.684 2.393 1.00 95.00 105 PRO A N 1
ATOM 764 C CA . PRO A 1 105 ? -10.265 -3.902 2.309 1.00 95.00 105 PRO A CA 1
ATOM 765 C C . PRO A 1 105 ? -10.389 -4.747 3.576 1.00 95.00 105 PRO A C 1
ATOM 767 O O . PRO A 1 105 ? -10.443 -4.230 4.687 1.00 95.00 105 PRO A O 1
ATOM 770 N N . THR A 1 106 ? -10.302 -6.069 3.417 1.00 94.88 106 THR A N 1
ATOM 771 C CA . THR A 1 106 ? -10.007 -6.985 4.534 1.00 94.88 106 THR A CA 1
ATOM 772 C C . THR A 1 106 ? -8.658 -6.641 5.178 1.00 94.88 106 THR A C 1
ATOM 774 O O . THR A 1 106 ? -7.778 -6.122 4.486 1.00 94.88 106 THR A O 1
ATOM 777 N N . VAL A 1 107 ? -8.439 -7.031 6.439 1.00 95.94 107 VAL A N 1
ATOM 778 C CA . VAL A 1 107 ? -7.180 -6.773 7.168 1.00 95.94 107 VAL A CA 1
ATOM 779 C C . VAL A 1 107 ? -5.929 -7.191 6.375 1.00 95.94 107 VAL A C 1
ATOM 781 O O . VAL A 1 107 ? -5.004 -6.392 6.242 1.00 95.94 107 VAL A O 1
ATOM 784 N N . ASP A 1 108 ? -5.917 -8.378 5.763 1.00 92.25 108 ASP A N 1
ATOM 785 C CA . ASP A 1 108 ? -4.762 -8.866 4.987 1.00 92.25 108 ASP A CA 1
ATOM 786 C C . ASP A 1 108 ? -4.474 -7.997 3.753 1.00 92.25 108 ASP A C 1
ATOM 788 O O . ASP A 1 108 ? -3.326 -7.678 3.439 1.00 92.25 108 ASP A O 1
ATOM 792 N N . ARG A 1 109 ? -5.529 -7.560 3.058 1.00 91.88 109 ARG A N 1
ATOM 793 C CA . ARG A 1 109 ? -5.418 -6.673 1.889 1.00 91.88 109 ARG A CA 1
ATOM 794 C C . ARG A 1 109 ? -4.979 -5.269 2.281 1.00 91.88 109 ARG A C 1
ATOM 796 O O . ARG A 1 109 ? -4.182 -4.667 1.564 1.00 91.88 109 ARG A O 1
ATOM 803 N N . ALA A 1 110 ? -5.448 -4.774 3.424 1.00 95.31 110 ALA A N 1
ATOM 804 C CA . ALA A 1 110 ? -4.999 -3.508 3.981 1.00 95.31 110 ALA A CA 1
ATOM 805 C C . ALA A 1 110 ? -3.499 -3.551 4.312 1.00 95.31 110 ALA A C 1
ATOM 807 O O . ALA A 1 110 ? -2.794 -2.592 4.009 1.00 95.31 110 ALA A O 1
ATOM 808 N N . ILE A 1 111 ? -2.990 -4.667 4.861 1.00 94.62 111 ILE A N 1
ATOM 809 C CA . ILE A 1 111 ? -1.552 -4.854 5.129 1.00 94.62 111 ILE A CA 1
ATOM 810 C C . ILE A 1 111 ? -0.737 -4.755 3.837 1.00 94.62 111 ILE A C 1
ATOM 812 O O . ILE A 1 111 ? 0.246 -4.019 3.803 1.00 94.62 111 ILE A O 1
ATOM 816 N N . VAL A 1 112 ? -1.158 -5.428 2.760 1.00 91.69 112 VAL A N 1
ATOM 817 C CA . VAL A 1 112 ? -0.469 -5.343 1.458 1.00 91.69 112 VAL A CA 1
ATOM 818 C C . VAL A 1 112 ? -0.491 -3.912 0.908 1.00 91.69 112 VAL A C 1
ATOM 820 O O . VAL A 1 112 ? 0.544 -3.410 0.473 1.00 91.69 112 VAL A O 1
ATOM 823 N N . GLY A 1 113 ? -1.639 -3.228 0.968 1.00 91.81 113 GLY A N 1
ATOM 824 C CA . GLY A 1 113 ? -1.755 -1.831 0.537 1.00 91.81 113 GLY A CA 1
ATOM 825 C C . GLY A 1 113 ? -0.870 -0.878 1.349 1.00 91.81 113 GLY A C 1
ATOM 826 O O . GLY A 1 113 ? -0.190 -0.029 0.779 1.00 91.81 113 GLY A O 1
ATOM 827 N N . ALA A 1 114 ? -0.819 -1.044 2.672 1.00 94.00 114 ALA A N 1
ATOM 828 C CA . ALA A 1 114 ? 0.050 -0.260 3.545 1.00 94.00 114 ALA A CA 1
ATOM 829 C C . ALA A 1 114 ? 1.538 -0.550 3.292 1.00 94.00 114 ALA A C 1
ATOM 831 O O . ALA A 1 114 ? 2.341 0.379 3.274 1.00 94.00 114 ALA A O 1
ATOM 832 N N . ALA A 1 115 ? 1.908 -1.811 3.051 1.00 91.94 115 ALA A N 1
ATOM 833 C CA . ALA A 1 115 ? 3.278 -2.189 2.715 1.00 91.94 115 ALA A CA 1
ATOM 834 C C . ALA A 1 115 ? 3.724 -1.586 1.374 1.00 91.94 115 ALA A C 1
ATOM 836 O O . ALA A 1 115 ? 4.861 -1.137 1.266 1.00 91.94 115 ALA A O 1
ATOM 837 N N . LEU A 1 116 ? 2.827 -1.491 0.383 1.00 89.75 116 LEU A N 1
ATOM 838 C CA . LEU A 1 116 ? 3.094 -0.746 -0.851 1.00 89.75 116 LEU A CA 1
ATOM 839 C C . LEU A 1 116 ? 3.377 0.728 -0.563 1.00 89.75 116 LEU A C 1
ATOM 841 O O . LEU A 1 116 ? 4.395 1.247 -1.009 1.00 89.75 116 LEU A O 1
ATOM 845 N N . ILE A 1 117 ? 2.508 1.395 0.202 1.00 89.94 117 ILE A N 1
ATOM 846 C CA . ILE A 1 117 ? 2.696 2.810 0.552 1.00 89.94 117 ILE A CA 1
ATOM 847 C C . ILE A 1 117 ? 4.036 3.006 1.276 1.00 89.94 117 ILE A C 1
ATOM 849 O O . ILE A 1 117 ? 4.796 3.898 0.910 1.00 89.94 117 ILE A O 1
ATOM 853 N N . GLN A 1 118 ? 4.356 2.168 2.270 1.00 88.56 118 GLN A N 1
ATOM 854 C CA . GLN A 1 118 ? 5.612 2.257 3.022 1.00 88.56 118 GLN A CA 1
ATOM 855 C C . GLN A 1 118 ? 6.831 2.042 2.125 1.00 88.56 118 GLN A C 1
ATOM 857 O O . GLN A 1 118 ? 7.755 2.854 2.183 1.00 88.56 118 GLN A O 1
ATOM 862 N N . ALA A 1 119 ? 6.821 1.013 1.274 1.00 84.06 119 ALA A N 1
ATOM 863 C CA . ALA A 1 119 ? 7.942 0.710 0.392 1.00 84.06 119 ALA A CA 1
ATOM 864 C C . ALA A 1 119 ? 8.204 1.872 -0.568 1.00 84.06 119 ALA A C 1
ATOM 866 O O . ALA A 1 119 ? 9.341 2.300 -0.750 1.00 84.06 119 ALA A O 1
ATOM 867 N N . GLN A 1 120 ? 7.143 2.443 -1.129 1.00 82.38 120 GLN A N 1
ATOM 868 C CA . GLN A 1 120 ? 7.249 3.533 -2.087 1.00 82.38 120 GLN A CA 1
ATOM 869 C C . GLN A 1 120 ? 7.649 4.861 -1.434 1.00 82.38 120 GLN A C 1
ATOM 871 O O . GLN A 1 120 ? 8.507 5.566 -1.961 1.00 82.38 120 GLN A O 1
ATOM 876 N N . VAL A 1 121 ? 7.102 5.185 -0.258 1.00 80.62 121 VAL A N 1
ATOM 877 C CA . VAL A 1 121 ? 7.508 6.367 0.520 1.00 80.62 121 VAL A CA 1
ATOM 878 C C . VAL A 1 121 ? 8.965 6.251 0.970 1.00 80.62 121 VAL A C 1
ATOM 880 O O . VAL A 1 121 ? 9.723 7.201 0.805 1.00 80.62 121 VAL A O 1
ATOM 883 N N . SER A 1 122 ? 9.383 5.092 1.487 1.00 77.62 122 SER A N 1
ATOM 884 C CA . SER A 1 122 ? 10.771 4.856 1.902 1.00 77.62 122 SER A CA 1
ATOM 885 C C . SER A 1 122 ? 11.735 4.957 0.715 1.00 77.62 122 SER A C 1
ATOM 887 O O . SER A 1 122 ? 12.749 5.651 0.785 1.00 77.62 122 SER A O 1
ATOM 889 N N . ARG A 1 123 ? 11.401 4.347 -0.427 1.00 73.75 123 ARG A N 1
ATOM 890 C CA . ARG A 1 123 ? 12.243 4.411 -1.630 1.00 73.75 123 ARG A CA 1
ATOM 891 C C . ARG A 1 123 ? 12.298 5.801 -2.238 1.00 73.75 123 ARG A C 1
ATOM 893 O O . ARG A 1 123 ? 13.379 6.225 -2.616 1.00 73.75 123 ARG A O 1
ATOM 900 N N . ALA A 1 124 ? 11.197 6.549 -2.246 1.00 72.19 124 ALA A N 1
ATOM 901 C CA . ALA A 1 124 ? 11.206 7.941 -2.689 1.00 72.19 124 ALA A CA 1
ATOM 902 C C . ALA A 1 124 ? 12.180 8.827 -1.889 1.00 72.19 124 ALA A C 1
ATOM 904 O O . ALA A 1 124 ? 12.599 9.866 -2.396 1.00 72.19 124 ALA A O 1
ATOM 905 N N . ILE A 1 125 ? 12.533 8.420 -0.664 1.00 65.75 125 ILE A N 1
ATOM 906 C CA . ILE A 1 125 ? 13.518 9.091 0.190 1.00 65.75 125 ILE A CA 1
ATOM 907 C C . ILE A 1 125 ? 14.939 8.548 -0.058 1.00 65.75 125 ILE A C 1
ATOM 909 O O . ILE A 1 125 ? 15.886 9.330 -0.069 1.00 65.75 125 ILE A O 1
ATOM 913 N N . HIS A 1 126 ? 15.104 7.235 -0.269 1.00 60.19 126 HIS A N 1
ATOM 914 C CA . HIS A 1 126 ? 16.417 6.573 -0.188 1.00 60.19 126 HIS A CA 1
ATOM 915 C C . HIS A 1 126 ? 16.956 5.939 -1.486 1.00 60.19 126 HIS A C 1
ATOM 917 O O . HIS A 1 126 ? 18.165 5.737 -1.585 1.00 60.19 126 HIS A O 1
ATOM 923 N N . TYR A 1 127 ? 16.120 5.600 -2.474 1.00 57.75 127 TYR A N 1
ATOM 924 C CA . TYR A 1 127 ? 16.515 4.744 -3.603 1.00 57.75 127 TYR A CA 1
ATOM 925 C C . TYR A 1 127 ? 16.005 5.239 -4.964 1.00 57.75 127 TYR A C 1
ATOM 927 O O . TYR A 1 127 ? 14.870 5.683 -5.104 1.00 57.75 127 TYR A O 1
ATOM 935 N N . TYR A 1 128 ? 16.851 5.093 -5.991 1.00 53.91 128 TYR A N 1
ATOM 936 C CA . TYR A 1 128 ? 16.584 5.546 -7.366 1.00 53.91 128 TYR A CA 1
ATOM 937 C C . TYR A 1 128 ? 16.224 4.430 -8.357 1.00 53.91 128 TYR A C 1
ATOM 939 O O . TYR A 1 128 ? 15.892 4.734 -9.498 1.00 53.91 128 TYR A O 1
ATOM 947 N N . TYR A 1 129 ? 16.324 3.158 -7.968 1.00 54.88 129 TYR A N 1
ATOM 948 C CA . TYR A 1 129 ? 16.112 2.046 -8.900 1.00 54.88 129 TYR A CA 1
ATOM 949 C C . TYR A 1 129 ? 14.636 1.664 -8.972 1.00 54.88 129 TYR A C 1
ATOM 951 O O . TYR A 1 129 ? 13.966 1.659 -7.946 1.00 54.88 129 TYR A O 1
ATOM 959 N N . ASP A 1 130 ? 14.151 1.331 -10.161 1.00 73.31 130 ASP A N 1
ATOM 960 C CA . ASP A 1 130 ? 12.859 0.692 -10.436 1.00 73.31 130 ASP A CA 1
ATOM 961 C C . ASP A 1 130 ? 13.150 -0.798 -10.676 1.00 73.31 130 ASP A C 1
ATOM 963 O O . ASP A 1 130 ? 14.066 -1.102 -11.442 1.00 73.31 130 ASP A O 1
ATOM 967 N N . ASN A 1 131 ? 12.486 -1.729 -9.982 1.00 83.38 131 ASN A N 1
ATOM 968 C CA . ASN A 1 131 ? 12.702 -3.162 -10.230 1.00 83.38 131 ASN A CA 1
ATOM 969 C C . ASN A 1 131 ? 11.505 -3.770 -10.954 1.00 83.38 131 ASN A C 1
ATOM 971 O O . ASN A 1 131 ? 10.360 -3.402 -10.721 1.00 83.38 131 ASN A O 1
ATOM 975 N N . TRP A 1 132 ? 11.759 -4.797 -11.761 1.00 86.25 132 TRP A N 1
ATOM 976 C CA . TRP A 1 132 ? 10.717 -5.571 -12.422 1.00 86.25 132 TRP A CA 1
ATOM 977 C C . TRP A 1 132 ? 9.703 -6.148 -11.426 1.00 86.25 132 TRP A C 1
ATOM 979 O O . TRP A 1 132 ? 10.063 -6.843 -10.472 1.00 86.25 132 TRP A O 1
ATOM 989 N N . GLY A 1 133 ? 8.416 -5.948 -11.702 1.00 87.88 133 GLY A N 1
ATOM 990 C CA . GLY A 1 133 ? 7.332 -6.411 -10.841 1.00 87.88 133 GLY A CA 1
ATOM 991 C C . GLY A 1 133 ? 7.043 -5.433 -9.713 1.00 87.88 133 GLY A C 1
ATOM 992 O O . GLY A 1 133 ? 7.110 -4.226 -9.887 1.00 87.88 133 GLY A O 1
ATOM 993 N N . CYS A 1 134 ? 6.658 -5.952 -8.549 1.00 87.38 134 CYS A N 1
ATOM 994 C CA . CYS A 1 134 ? 6.302 -5.090 -7.435 1.00 87.38 134 CYS A CA 1
ATOM 995 C C . CYS A 1 134 ? 7.503 -4.768 -6.559 1.00 87.38 134 CYS A C 1
ATOM 997 O O . CYS A 1 134 ? 8.084 -5.655 -5.933 1.00 87.38 134 CYS A O 1
ATOM 999 N N . ASP A 1 135 ? 7.805 -3.482 -6.428 1.00 82.19 135 ASP A N 1
ATOM 1000 C CA . ASP A 1 135 ? 8.818 -2.954 -5.520 1.00 82.19 135 ASP A CA 1
ATOM 1001 C C . ASP A 1 135 ? 8.368 -3.000 -4.051 1.00 82.19 135 ASP A C 1
ATOM 1003 O O . ASP A 1 135 ? 8.118 -1.987 -3.399 1.00 82.19 135 ASP A O 1
ATOM 1007 N N . LEU A 1 136 ? 8.227 -4.223 -3.539 1.00 82.50 136 LEU A N 1
ATOM 1008 C CA . LEU A 1 136 ? 7.744 -4.549 -2.199 1.00 82.50 136 LEU A CA 1
ATOM 1009 C C . LEU A 1 136 ? 8.813 -5.286 -1.371 1.00 82.50 136 LEU A C 1
ATOM 1011 O O . LEU A 1 136 ? 9.756 -5.851 -1.946 1.00 82.50 136 LEU A O 1
ATOM 1015 N N . PRO A 1 137 ? 8.656 -5.349 -0.034 1.00 82.69 137 PRO A N 1
ATOM 1016 C CA . PRO A 1 137 ? 9.471 -6.199 0.833 1.00 82.69 137 PRO A CA 1
ATOM 1017 C C . PRO A 1 137 ? 9.498 -7.657 0.362 1.00 82.69 137 PRO A C 1
ATOM 1019 O O . PRO A 1 137 ? 8.504 -8.175 -0.160 1.00 82.69 137 PRO A O 1
ATOM 1022 N N . SER A 1 138 ? 10.641 -8.327 0.527 1.00 80.81 138 SER A N 1
ATOM 1023 C CA . SER A 1 138 ? 10.904 -9.654 -0.054 1.00 80.81 138 SER A CA 1
ATOM 1024 C C . SER A 1 138 ? 9.874 -10.710 0.360 1.00 80.81 138 SER A C 1
ATOM 1026 O O . SER A 1 138 ? 9.474 -11.514 -0.485 1.00 80.81 138 SER A O 1
ATOM 1028 N N . ALA A 1 139 ? 9.373 -10.660 1.601 1.00 82.81 139 ALA A N 1
ATOM 1029 C CA . ALA A 1 139 ? 8.392 -11.617 2.116 1.00 82.81 139 ALA A CA 1
ATOM 1030 C C . ALA A 1 139 ? 7.065 -11.597 1.342 1.00 82.81 139 ALA A C 1
ATOM 1032 O O . ALA A 1 139 ? 6.399 -12.626 1.220 1.00 82.81 139 ALA A O 1
ATOM 1033 N N . ILE A 1 140 ? 6.684 -10.440 0.792 1.00 82.88 140 ILE A N 1
ATOM 1034 C CA . ILE A 1 140 ? 5.428 -10.275 0.050 1.00 82.88 140 ILE A CA 1
ATOM 1035 C C . ILE A 1 140 ? 5.644 -10.031 -1.446 1.00 82.88 140 ILE A C 1
ATOM 1037 O O . ILE A 1 140 ? 4.694 -10.161 -2.216 1.00 82.88 140 ILE A O 1
ATOM 1041 N N . ARG A 1 141 ? 6.872 -9.736 -1.893 1.00 86.31 141 ARG A N 1
ATOM 1042 C CA . ARG A 1 141 ? 7.194 -9.400 -3.288 1.00 86.31 141 ARG A CA 1
ATOM 1043 C C . ARG A 1 141 ? 6.808 -10.489 -4.273 1.00 86.31 141 ARG A C 1
ATOM 1045 O O . ARG A 1 141 ? 6.054 -10.214 -5.202 1.00 86.31 141 ARG A O 1
ATOM 1052 N N . GLY A 1 142 ? 7.327 -11.703 -4.093 1.00 84.56 142 GLY A N 1
ATOM 1053 C CA . GLY A 1 142 ? 7.083 -12.825 -5.006 1.00 84.56 142 GLY A CA 1
ATOM 1054 C C . GLY A 1 142 ? 5.596 -13.185 -5.098 1.00 84.56 142 GLY A C 1
ATOM 1055 O O . GLY A 1 142 ? 5.031 -13.132 -6.193 1.00 84.56 142 GLY A O 1
ATOM 1056 N N . PRO A 1 143 ? 4.926 -13.460 -3.961 1.00 86.06 143 PRO A N 1
ATOM 1057 C CA . PRO A 1 143 ? 3.492 -13.741 -3.935 1.00 86.06 143 PRO A CA 1
ATOM 1058 C C . PRO A 1 143 ? 2.637 -12.616 -4.522 1.00 86.06 143 PRO A C 1
ATOM 1060 O O . PRO A 1 143 ? 1.622 -12.887 -5.159 1.00 86.06 143 PRO A O 1
ATOM 1063 N N . THR A 1 144 ? 3.040 -11.356 -4.339 1.00 87.94 144 THR A N 1
ATOM 1064 C CA . THR A 1 144 ? 2.296 -10.214 -4.882 1.00 87.94 144 THR A CA 1
ATOM 1065 C C . THR A 1 144 ? 2.525 -10.061 -6.383 1.00 87.94 144 THR A C 1
ATOM 1067 O O . THR A 1 144 ? 1.550 -9.982 -7.126 1.00 87.94 144 THR A O 1
ATOM 1070 N N . SER A 1 145 ? 3.780 -10.102 -6.840 1.00 92.00 145 SER A N 1
ATOM 1071 C CA . SER A 1 145 ? 4.156 -9.934 -8.253 1.00 92.00 145 SER A CA 1
ATOM 1072 C C . SER A 1 145 ? 3.633 -11.072 -9.126 1.00 92.00 145 SER A C 1
ATOM 1074 O O . SER A 1 145 ? 3.179 -10.827 -10.237 1.00 92.00 145 SER A O 1
ATOM 1076 N N . CYS A 1 146 ? 3.646 -12.311 -8.632 1.00 94.44 146 CYS A N 1
ATOM 1077 C CA . CYS A 1 146 ? 3.197 -13.481 -9.397 1.00 94.44 146 CYS A CA 1
ATOM 1078 C C . CYS A 1 146 ? 1.819 -14.000 -9.000 1.00 94.44 146 CYS A C 1
ATOM 1080 O O . CYS A 1 146 ? 1.335 -14.978 -9.569 1.00 94.44 146 CYS A O 1
ATOM 1082 N N . GLY A 1 147 ? 1.162 -13.332 -8.056 1.00 93.62 147 GLY A N 1
ATOM 1083 C CA . GLY A 1 147 ? -0.216 -13.608 -7.692 1.00 93.62 147 GLY A CA 1
ATOM 1084 C C . GLY A 1 147 ? -1.233 -12.891 -8.589 1.00 93.62 147 GLY A C 1
ATOM 1085 O O . GLY A 1 147 ? -0.877 -12.175 -9.524 1.00 93.62 147 GLY A O 1
ATOM 1086 N N . PRO A 1 148 ? -2.532 -12.998 -8.260 1.00 94.19 148 PRO A N 1
ATOM 1087 C CA . PRO A 1 148 ? -3.627 -12.375 -9.017 1.00 94.19 148 PRO A CA 1
ATOM 1088 C C . PRO A 1 148 ? -3.594 -10.839 -9.096 1.00 94.19 148 PRO A C 1
ATOM 1090 O O . PRO A 1 148 ? -4.419 -10.246 -9.792 1.00 94.19 148 PRO A O 1
ATOM 1093 N N . LYS A 1 149 ? -2.700 -10.200 -8.334 1.00 92.81 149 LYS A N 1
ATOM 1094 C CA . LYS A 1 149 ? -2.557 -8.745 -8.200 1.00 92.81 149 LYS A CA 1
ATOM 1095 C C . LYS A 1 149 ? -1.263 -8.206 -8.803 1.00 92.81 149 LYS A C 1
ATOM 1097 O O . LYS A 1 149 ? -1.059 -7.001 -8.774 1.00 92.81 149 LYS A O 1
ATOM 1102 N N . GLY A 1 150 ? -0.403 -9.059 -9.351 1.00 93.69 150 GLY A N 1
ATOM 1103 C CA . GLY A 1 150 ? 0.912 -8.648 -9.836 1.00 93.69 150 GLY A CA 1
ATOM 1104 C C . GLY A 1 150 ? 0.871 -7.542 -10.880 1.00 93.69 150 GLY A C 1
ATOM 1105 O O . GLY A 1 150 ? 1.621 -6.576 -10.794 1.00 93.69 150 GLY A O 1
ATOM 1106 N N . ARG A 1 151 ? -0.082 -7.625 -11.810 1.00 95.69 151 ARG A N 1
ATOM 1107 C CA . ARG A 1 151 ? -0.262 -6.638 -12.876 1.00 95.69 151 ARG A CA 1
ATOM 1108 C C . ARG A 1 151 ? -0.720 -5.262 -12.366 1.00 95.69 151 ARG A C 1
ATOM 1110 O O . ARG A 1 151 ? -0.681 -4.303 -13.124 1.00 95.69 151 ARG A O 1
ATOM 1117 N N . CYS A 1 152 ? -1.098 -5.117 -11.090 1.00 94.19 152 CYS A N 1
ATOM 1118 C CA . CYS A 1 152 ? -1.267 -3.791 -10.489 1.00 94.19 152 CYS A CA 1
ATOM 1119 C C . CYS A 1 152 ? 0.036 -2.968 -10.542 1.00 94.19 152 CYS A C 1
ATOM 1121 O O . CYS A 1 152 ? -0.041 -1.757 -10.724 1.00 94.19 152 CYS A O 1
ATOM 1123 N N . CYS A 1 153 ? 1.208 -3.611 -10.435 1.00 92.06 153 CYS A N 1
ATOM 1124 C CA . CYS A 1 153 ? 2.508 -2.946 -10.584 1.00 92.06 153 CYS A CA 1
ATOM 1125 C C . CYS A 1 153 ? 2.761 -2.539 -12.038 1.00 92.06 153 CYS A C 1
ATOM 1127 O O . CYS A 1 153 ? 2.998 -1.370 -12.299 1.00 92.06 153 CYS A O 1
ATOM 1129 N N . ASP A 1 154 ? 2.536 -3.438 -13.000 1.00 93.00 154 ASP A N 1
ATOM 1130 C CA . ASP A 1 154 ? 2.682 -3.101 -14.425 1.00 93.00 154 ASP A CA 1
ATOM 1131 C C . ASP A 1 154 ? 1.785 -1.914 -14.844 1.00 93.00 154 ASP A C 1
ATOM 1133 O O . ASP A 1 154 ? 2.189 -1.056 -15.630 1.00 93.00 154 ASP A O 1
ATOM 1137 N N . ILE A 1 155 ? 0.551 -1.854 -14.321 1.00 94.25 155 ILE A N 1
ATOM 1138 C CA . ILE A 1 155 ? -0.387 -0.743 -14.559 1.00 94.25 155 ILE A CA 1
ATOM 1139 C C . ILE A 1 155 ? 0.150 0.560 -13.950 1.00 94.25 155 ILE A C 1
ATOM 1141 O O . ILE A 1 155 ? 0.057 1.619 -14.575 1.00 94.25 155 ILE A O 1
ATOM 1145 N N . HIS A 1 156 ? 0.708 0.489 -12.741 1.00 92.75 156 HIS A N 1
ATOM 1146 C CA . HIS A 1 156 ? 1.293 1.633 -12.047 1.00 92.75 156 HIS A CA 1
ATOM 1147 C C . HIS A 1 156 ? 2.513 2.183 -12.794 1.00 92.75 156 HIS A C 1
ATOM 1149 O O . HIS A 1 156 ? 2.538 3.376 -13.102 1.00 92.75 156 HIS A O 1
ATOM 1155 N N . ASP A 1 157 ? 3.441 1.318 -13.201 1.00 90.56 157 ASP A N 1
ATOM 1156 C CA . ASP A 1 157 ? 4.637 1.687 -13.966 1.00 90.56 157 ASP A CA 1
ATOM 1157 C C . ASP A 1 157 ? 4.275 2.292 -15.326 1.00 90.56 157 ASP A C 1
ATOM 1159 O O . ASP A 1 157 ? 4.871 3.275 -15.781 1.00 90.56 157 ASP A O 1
ATOM 1163 N N . ALA A 1 158 ? 3.269 1.720 -15.998 1.00 92.25 158 ALA A N 1
ATOM 1164 C CA . ALA A 1 158 ? 2.767 2.251 -17.257 1.00 92.25 158 ALA A CA 1
ATOM 1165 C C . ALA A 1 158 ? 2.195 3.666 -17.079 1.00 92.25 158 ALA A C 1
ATOM 1167 O O . ALA A 1 158 ? 2.519 4.542 -17.883 1.00 92.25 158 ALA A O 1
ATOM 1168 N N . CYS A 1 159 ? 1.421 3.899 -16.014 1.00 93.62 159 CYS A N 1
ATOM 1169 C CA . CYS A 1 159 ? 0.891 5.218 -15.666 1.00 93.62 159 CYS A CA 1
ATOM 1170 C C 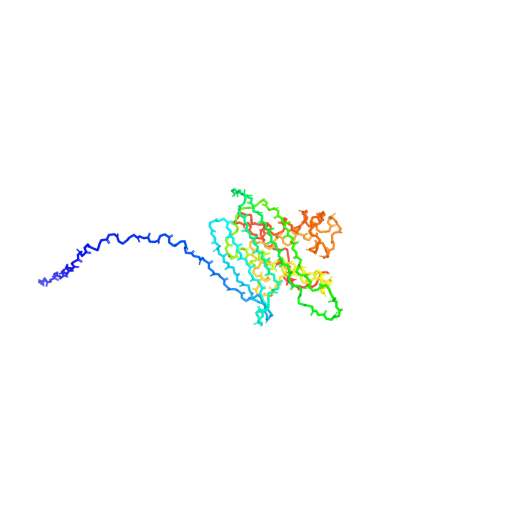. CYS A 1 159 ? 2.011 6.219 -15.352 1.00 93.62 159 CYS A C 1
ATOM 1172 O O . CYS A 1 159 ? 1.980 7.356 -15.823 1.00 93.62 159 CYS A O 1
ATOM 1174 N N . TYR A 1 160 ? 3.034 5.789 -14.608 1.00 91.00 160 TYR A N 1
ATOM 1175 C CA . TYR A 1 160 ? 4.188 6.626 -14.281 1.00 91.00 160 TYR A CA 1
ATOM 1176 C C . TYR A 1 160 ? 4.916 7.099 -15.530 1.00 91.00 160 TYR A C 1
ATOM 1178 O O . TYR A 1 160 ? 5.193 8.289 -15.676 1.00 91.00 160 TYR A O 1
ATOM 1186 N N . ARG A 1 161 ? 5.168 6.176 -16.459 1.00 91.06 161 ARG A N 1
ATOM 1187 C CA . ARG A 1 161 ? 5.796 6.484 -17.743 1.00 91.06 161 ARG A CA 1
ATOM 1188 C C . ARG A 1 161 ? 4.931 7.403 -18.609 1.00 91.06 161 ARG A C 1
ATOM 1190 O O . ARG A 1 161 ? 5.471 8.264 -19.292 1.00 91.06 161 ARG A O 1
ATOM 1197 N N . GLU A 1 162 ? 3.612 7.223 -18.608 1.00 94.81 162 GLU A N 1
ATOM 1198 C CA . GLU A 1 162 ? 2.686 8.062 -19.383 1.00 94.81 162 GLU A CA 1
ATOM 1199 C C . GLU A 1 162 ? 2.618 9.507 -18.862 1.00 94.81 162 GLU A C 1
ATOM 1201 O O . GLU A 1 162 ? 2.421 10.442 -19.640 1.00 94.81 162 GLU A O 1
ATOM 1206 N N . HIS A 1 163 ? 2.775 9.704 -17.553 1.00 92.19 163 HIS A N 1
ATOM 1207 C CA . HIS A 1 163 ? 2.615 11.003 -16.895 1.00 92.19 163 HIS A CA 1
ATOM 1208 C C . HIS A 1 163 ? 3.926 11.624 -16.396 1.00 92.19 163 HIS A C 1
ATOM 1210 O O . HIS A 1 163 ? 3.878 12.593 -15.639 1.00 92.19 163 HIS A O 1
ATOM 1216 N N . ASP A 1 164 ? 5.072 11.092 -16.835 1.00 89.69 164 ASP A N 1
ATOM 1217 C CA . ASP A 1 164 ? 6.419 11.548 -16.460 1.00 89.69 164 ASP A CA 1
ATOM 1218 C C . ASP A 1 164 ? 6.598 11.664 -14.933 1.00 89.69 164 ASP A C 1
ATOM 1220 O O . ASP A 1 164 ? 7.074 12.656 -14.375 1.00 89.69 164 ASP A O 1
ATOM 1224 N N . CYS A 1 165 ? 6.120 10.641 -14.223 1.00 88.25 165 CYS A N 1
ATOM 1225 C CA . CYS A 1 165 ? 6.129 10.601 -12.770 1.00 88.25 165 CYS A CA 1
ATOM 1226 C C . CYS A 1 165 ? 7.455 10.066 -12.231 1.00 88.25 165 CYS A C 1
ATOM 1228 O O . CYS A 1 165 ? 7.923 9.002 -12.625 1.00 88.25 165 CYS A O 1
ATOM 1230 N N . GLY A 1 166 ? 8.021 10.770 -11.248 1.00 83.12 166 GLY A N 1
ATOM 1231 C CA . GLY A 1 166 ? 9.164 10.298 -10.463 1.00 83.12 166 GLY A CA 1
ATOM 1232 C C . GLY A 1 166 ? 8.760 9.729 -9.101 1.00 83.12 166 GLY A C 1
ATOM 1233 O O . GLY A 1 166 ? 7.660 9.994 -8.602 1.00 83.12 166 GLY A O 1
ATOM 1234 N N . ALA A 1 167 ? 9.682 9.014 -8.447 1.00 79.25 167 ALA A N 1
ATOM 1235 C CA . ALA A 1 167 ? 9.480 8.407 -7.124 1.00 79.25 167 ALA A CA 1
ATOM 1236 C C . ALA A 1 167 ? 8.968 9.410 -6.068 1.00 79.25 167 ALA A C 1
ATOM 1238 O O . ALA A 1 167 ? 8.057 9.103 -5.299 1.00 79.25 167 ALA A O 1
ATOM 1239 N N . GLY A 1 168 ? 9.455 10.657 -6.106 1.00 75.88 168 GLY A N 1
ATOM 1240 C CA . GLY A 1 168 ? 9.029 11.736 -5.205 1.00 75.88 168 GLY A CA 1
ATOM 1241 C C . GLY A 1 168 ? 7.534 12.092 -5.258 1.00 75.88 168 GLY A C 1
ATOM 1242 O O . GLY A 1 168 ? 7.049 12.803 -4.380 1.00 75.88 168 GLY A O 1
ATOM 1243 N N . SER A 1 169 ? 6.774 11.597 -6.241 1.00 81.31 169 SER A N 1
ATOM 1244 C CA . SER A 1 169 ? 5.313 11.762 -6.290 1.00 81.31 169 SER A CA 1
ATOM 1245 C C . SER A 1 169 ? 4.563 10.998 -5.189 1.00 81.31 169 SER A C 1
ATOM 1247 O O . SER A 1 169 ? 3.446 11.380 -4.841 1.00 81.31 169 SER A O 1
ATOM 1249 N N . TRP A 1 170 ? 5.177 9.987 -4.564 1.00 79.00 170 TRP A N 1
ATOM 1250 C CA . TRP A 1 170 ? 4.633 9.339 -3.361 1.00 79.00 170 TRP A CA 1
ATOM 1251 C C . TRP A 1 170 ? 4.689 10.227 -2.112 1.00 79.00 170 TRP A C 1
ATOM 1253 O O . TRP A 1 170 ? 3.855 10.083 -1.219 1.00 79.00 170 TRP A O 1
ATOM 1263 N N . LEU A 1 171 ? 5.628 11.179 -2.074 1.00 74.88 171 LEU A N 1
ATOM 1264 C CA . LEU A 1 171 ? 5.817 12.124 -0.964 1.00 74.88 171 LEU A CA 1
ATOM 1265 C C . LEU A 1 171 ? 4.951 13.383 -1.095 1.00 74.88 171 LEU A C 1
ATOM 1267 O O . LEU A 1 171 ? 4.911 14.216 -0.193 1.00 74.88 171 LEU A O 1
ATOM 1271 N N . ARG A 1 172 ? 4.285 13.561 -2.240 1.00 74.19 172 ARG A N 1
ATOM 1272 C CA . ARG A 1 172 ? 3.519 14.766 -2.563 1.00 74.19 172 ARG A CA 1
ATOM 1273 C C . ARG A 1 172 ? 2.057 14.400 -2.808 1.00 74.19 172 ARG A C 1
ATOM 1275 O O . ARG A 1 172 ? 1.676 14.180 -3.968 1.00 74.19 172 ARG A O 1
ATOM 1282 N N . PRO A 1 173 ? 1.234 14.327 -1.743 1.00 67.19 173 PRO A N 1
ATOM 1283 C CA . PRO A 1 173 ? -0.193 14.104 -1.909 1.00 67.19 173 PRO A CA 1
ATOM 1284 C C . PRO A 1 173 ? -0.795 15.185 -2.810 1.00 67.19 173 PRO A C 1
ATOM 1286 O O . PRO A 1 173 ? -0.281 16.302 -2.890 1.00 67.19 173 PRO A O 1
ATOM 1289 N N . TRP A 1 174 ? -1.872 14.837 -3.513 1.00 67.19 174 TRP A N 1
ATOM 1290 C CA . TRP A 1 174 ? -2.607 15.729 -4.427 1.00 67.19 174 TRP A CA 1
ATOM 1291 C C . TRP A 1 174 ? -1.875 16.154 -5.708 1.00 67.19 174 TRP A C 1
ATOM 1293 O O . TRP A 1 174 ? -2.413 16.933 -6.495 1.00 67.19 174 TRP A O 1
ATOM 1303 N N . THR A 1 175 ? -0.679 15.626 -5.975 1.00 81.94 175 THR A N 1
ATOM 1304 C CA . THR A 1 175 ? -0.064 15.768 -7.302 1.00 81.94 175 THR A CA 1
ATOM 1305 C C . THR A 1 175 ? -0.805 14.929 -8.341 1.00 81.94 175 THR A C 1
ATOM 1307 O O . THR A 1 175 ? -1.453 13.936 -8.008 1.00 81.94 175 THR A O 1
ATOM 1310 N N . GLN A 1 176 ? -0.690 15.296 -9.623 1.00 86.25 176 GLN A N 1
ATOM 1311 C CA . GLN A 1 176 ? -1.313 14.521 -10.702 1.00 86.25 176 GLN A CA 1
ATOM 1312 C C . GLN A 1 176 ? -0.845 13.061 -10.699 1.00 86.25 176 GLN A C 1
ATOM 1314 O O . GLN A 1 176 ? -1.676 12.172 -10.816 1.00 86.25 176 GLN A O 1
ATOM 1319 N N . CYS A 1 177 ? 0.447 12.812 -10.477 1.00 89.12 177 CYS A N 1
ATOM 1320 C CA . CYS A 1 177 ? 0.999 11.462 -10.347 1.00 89.12 177 CYS A CA 1
ATOM 1321 C C . CYS A 1 177 ? 0.407 10.692 -9.165 1.00 89.12 177 CYS A C 1
ATOM 1323 O O . CYS A 1 177 ? 0.036 9.527 -9.301 1.00 89.12 177 CYS A O 1
ATOM 1325 N N . HIS A 1 178 ? 0.244 11.356 -8.018 1.00 84.06 178 HIS A N 1
ATOM 1326 C CA . HIS A 1 178 ? -0.389 10.734 -6.865 1.00 84.06 178 HIS A CA 1
ATOM 1327 C C . HIS A 1 178 ? -1.836 10.330 -7.180 1.00 84.06 178 HIS A C 1
ATOM 1329 O O . HIS A 1 178 ? -2.211 9.176 -6.996 1.00 84.06 178 HIS A O 1
ATOM 1335 N N . ILE A 1 179 ? -2.625 11.257 -7.730 1.00 86.00 179 ILE A N 1
ATOM 1336 C CA . ILE A 1 179 ? -4.048 11.038 -8.016 1.00 86.00 179 ILE A CA 1
ATOM 1337 C C . ILE A 1 179 ? -4.260 10.012 -9.134 1.00 86.00 179 ILE A C 1
ATOM 1339 O O . ILE A 1 179 ? -5.151 9.176 -9.034 1.00 86.00 179 ILE A O 1
ATOM 1343 N N . ARG A 1 180 ? -3.461 10.075 -10.204 1.00 89.44 180 ARG A N 1
ATOM 1344 C CA . ARG A 1 180 ? -3.662 9.259 -11.409 1.00 89.44 180 ARG A CA 1
ATOM 1345 C C . ARG A 1 180 ? -3.014 7.887 -11.333 1.00 89.44 180 ARG A C 1
ATOM 1347 O O . ARG A 1 180 ? -3.530 6.965 -11.950 1.00 89.44 180 ARG A O 1
ATOM 1354 N N . CYS A 1 181 ? -1.911 7.752 -10.602 1.00 91.19 181 CYS A N 1
ATOM 1355 C CA . CYS A 1 181 ? -1.135 6.517 -10.591 1.00 91.19 181 CYS A CA 1
ATOM 1356 C C . CYS A 1 181 ? -1.100 5.866 -9.204 1.00 91.19 181 CYS A C 1
ATOM 1358 O O . CYS A 1 181 ? -1.419 4.685 -9.082 1.00 91.19 181 CYS A O 1
ATOM 1360 N N . ASN A 1 182 ? -0.790 6.617 -8.143 1.00 89.38 182 ASN A N 1
ATOM 1361 C CA . ASN A 1 182 ? -0.583 6.024 -6.811 1.00 89.38 182 ASN A CA 1
ATOM 1362 C C . ASN A 1 182 ? -1.882 5.553 -6.170 1.00 89.38 182 ASN A C 1
ATOM 1364 O O . ASN A 1 182 ? -1.960 4.416 -5.707 1.00 89.38 182 ASN A O 1
ATOM 1368 N N . ILE A 1 183 ? -2.919 6.394 -6.180 1.00 86.50 183 ILE A N 1
ATOM 1369 C CA . ILE A 1 183 ? -4.225 6.033 -5.615 1.00 86.50 183 ILE A CA 1
ATOM 1370 C C . ILE A 1 183 ? -4.815 4.810 -6.340 1.00 86.50 183 ILE A C 1
ATOM 1372 O O . ILE A 1 183 ? -5.179 3.850 -5.655 1.00 86.50 183 ILE A O 1
ATOM 1376 N N . PRO A 1 184 ? -4.859 4.757 -7.690 1.00 91.19 184 PRO A N 1
ATOM 1377 C CA . PRO A 1 184 ? -5.353 3.572 -8.384 1.00 91.19 184 PRO A CA 1
ATOM 1378 C C . PRO A 1 184 ? -4.505 2.322 -8.144 1.00 91.19 184 PRO A C 1
ATOM 1380 O O . PRO A 1 184 ? -5.066 1.230 -8.076 1.00 91.19 184 PRO A O 1
ATOM 1383 N N . ALA A 1 185 ? -3.187 2.450 -7.955 1.00 91.56 185 ALA A N 1
ATOM 1384 C CA . ALA A 1 185 ? -2.343 1.315 -7.586 1.00 91.56 185 ALA A CA 1
ATOM 1385 C C . ALA A 1 185 ? -2.742 0.747 -6.213 1.00 91.56 185 ALA A C 1
ATOM 1387 O O . ALA A 1 185 ? -3.003 -0.452 -6.098 1.00 91.56 185 ALA A O 1
ATOM 1388 N N . VAL A 1 186 ? -2.889 1.598 -5.188 1.00 90.12 186 VAL A N 1
ATOM 1389 C CA . VAL A 1 186 ? -3.351 1.165 -3.855 1.00 90.12 186 VAL A CA 1
ATOM 1390 C C . VAL A 1 186 ? -4.743 0.530 -3.943 1.00 90.12 186 VAL A C 1
ATOM 1392 O O . VAL A 1 186 ? -4.956 -0.550 -3.386 1.00 90.12 186 VAL A O 1
ATOM 1395 N N . ALA A 1 187 ? -5.672 1.130 -4.694 1.00 89.62 187 ALA A N 1
ATOM 1396 C CA . ALA A 1 187 ? -7.009 0.577 -4.924 1.00 89.62 187 ALA A CA 1
ATOM 1397 C C . ALA A 1 187 ? -6.954 -0.802 -5.610 1.00 89.62 187 ALA A C 1
ATOM 1399 O O . ALA A 1 187 ? -7.654 -1.735 -5.217 1.00 89.62 187 ALA A O 1
ATOM 1400 N N . CYS A 1 188 ? -6.067 -0.973 -6.591 1.00 93.12 188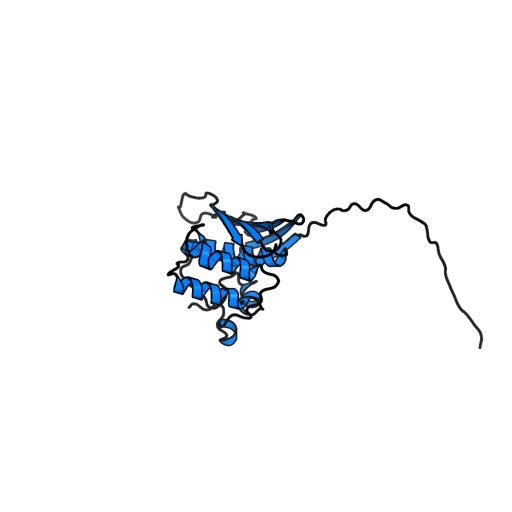 CYS A N 1
ATOM 1401 C CA . CYS A 1 188 ? -5.864 -2.238 -7.290 1.00 93.12 188 CYS A CA 1
ATOM 1402 C C . CYS A 1 188 ? -5.414 -3.352 -6.331 1.00 93.12 188 CYS A C 1
ATOM 1404 O O . CYS A 1 188 ? -5.979 -4.453 -6.343 1.00 93.12 188 CYS A O 1
ATOM 1406 N N . PHE A 1 189 ? -4.451 -3.065 -5.449 1.00 90.94 189 PHE A N 1
ATOM 1407 C CA . PHE A 1 189 ? -3.962 -4.028 -4.456 1.00 90.94 189 PHE A CA 1
ATOM 1408 C C . PHE A 1 189 ? -4.986 -4.371 -3.378 1.00 90.94 189 PHE A C 1
ATOM 1410 O O . PHE A 1 189 ? -5.047 -5.522 -2.932 1.00 90.94 189 PHE A O 1
ATOM 1417 N N . THR A 1 190 ? -5.790 -3.391 -2.976 1.00 89.31 190 THR A N 1
ATOM 1418 C CA . THR A 1 190 ? -6.733 -3.519 -1.861 1.00 89.31 190 THR A CA 1
ATOM 1419 C C . THR A 1 190 ? -8.100 -4.060 -2.276 1.00 89.31 190 THR A C 1
ATOM 1421 O O . THR A 1 190 ? -8.770 -4.680 -1.454 1.00 89.31 190 THR A O 1
ATOM 1424 N N . SER A 1 191 ? -8.487 -3.913 -3.548 1.00 88.69 191 SER A N 1
ATOM 1425 C CA . SER A 1 191 ? -9.748 -4.431 -4.094 1.00 88.69 191 SER A CA 1
ATOM 1426 C C . SER A 1 191 ? -9.891 -5.944 -3.879 1.00 88.69 191 SER A C 1
ATOM 1428 O O . SER A 1 191 ? -8.945 -6.704 -4.097 1.00 88.69 191 SER A O 1
ATOM 1430 N N . SER A 1 192 ? -11.080 -6.421 -3.515 1.00 86.06 192 SER A N 1
ATOM 1431 C CA . SER A 1 192 ? -11.359 -7.862 -3.443 1.00 86.06 192 SER A CA 1
ATOM 1432 C C . SER A 1 192 ? -11.827 -8.451 -4.779 1.00 86.06 192 SER A C 1
ATOM 1434 O O . SER A 1 192 ? -11.771 -9.662 -4.969 1.00 86.06 192 SER A O 1
ATOM 1436 N N . THR A 1 193 ? -12.280 -7.610 -5.710 1.00 87.06 193 THR A N 1
ATOM 1437 C CA . THR A 1 193 ? -12.990 -8.031 -6.926 1.00 87.06 193 THR A CA 1
ATOM 1438 C C . THR A 1 193 ? -12.143 -7.894 -8.188 1.00 87.06 193 THR A C 1
ATOM 1440 O O . THR A 1 193 ? -12.308 -8.670 -9.130 1.00 87.06 193 THR A O 1
ATOM 1443 N N . PHE A 1 194 ? -11.199 -6.951 -8.218 1.00 90.31 194 PHE A N 1
ATOM 1444 C CA . PHE A 1 194 ? -10.382 -6.677 -9.397 1.00 90.31 194 PHE A CA 1
ATOM 1445 C C . PHE A 1 194 ? -9.091 -7.503 -9.413 1.00 90.31 194 PHE A C 1
ATOM 1447 O O . PHE A 1 194 ? -8.182 -7.241 -8.636 1.00 90.31 194 PHE A O 1
ATOM 1454 N N . HIS A 1 195 ? -8.958 -8.482 -10.306 1.00 92.44 195 HIS A N 1
ATOM 1455 C CA . HIS A 1 195 ? -7.783 -9.362 -10.369 1.00 92.44 195 HIS A CA 1
ATOM 1456 C C . HIS A 1 195 ? -7.097 -9.263 -11.737 1.00 92.44 195 HIS A C 1
ATOM 1458 O O . HIS A 1 195 ? -7.431 -10.036 -12.635 1.00 92.44 195 HIS A O 1
ATOM 1464 N N . PRO A 1 196 ? -6.153 -8.325 -11.935 1.00 93.94 196 PRO A N 1
ATOM 1465 C CA . PRO A 1 196 ? -5.548 -8.097 -13.248 1.00 93.94 196 PRO A CA 1
ATOM 1466 C C . PRO A 1 196 ? -4.573 -9.212 -13.676 1.00 93.94 196 PRO A C 1
ATOM 1468 O O . PRO A 1 196 ? -4.136 -9.228 -14.827 1.00 93.94 196 PRO A O 1
ATOM 1471 N N . GLY A 1 197 ? -4.259 -10.155 -12.781 1.00 95.81 197 GLY A N 1
ATOM 1472 C CA . GLY A 1 197 ? -3.363 -11.282 -13.033 1.00 95.81 197 GLY A CA 1
ATOM 1473 C C . GLY A 1 197 ? -1.920 -11.015 -12.587 1.00 95.81 197 GLY A C 1
ATOM 1474 O O . GLY A 1 197 ? -1.655 -9.990 -11.953 1.00 95.81 197 GLY A O 1
ATOM 1475 N N . PRO A 1 198 ? -0.993 -11.944 -12.878 1.00 96.25 198 PRO A N 1
ATOM 1476 C CA . PRO A 1 198 ? 0.420 -11.796 -12.540 1.00 96.25 198 PRO A CA 1
ATOM 1477 C C . PRO A 1 198 ? 1.085 -10.684 -13.357 1.00 96.25 198 PRO A C 1
ATOM 1479 O O . PRO A 1 198 ? 0.654 -10.379 -14.474 1.00 96.25 198 PRO A O 1
ATOM 1482 N N . SER A 1 199 ? 2.152 -10.115 -12.795 1.00 95.50 199 SER A N 1
ATOM 1483 C CA . SER A 1 199 ? 3.027 -9.173 -13.491 1.00 95.50 199 SER A CA 1
ATOM 1484 C C . SER A 1 199 ? 3.718 -9.856 -14.670 1.00 95.50 199 SER A C 1
ATOM 1486 O O . SER A 1 199 ? 3.993 -11.063 -14.643 1.00 95.50 199 SER A O 1
ATOM 1488 N N . GLU A 1 200 ? 4.047 -9.084 -15.704 1.00 94.94 200 GLU A N 1
ATOM 1489 C CA . GLU A 1 200 ? 4.833 -9.581 -16.831 1.00 94.94 200 GLU A CA 1
ATOM 1490 C C . GLU A 1 200 ? 6.212 -10.128 -16.428 1.00 94.94 200 GLU A C 1
ATOM 1492 O O . GLU A 1 200 ? 6.714 -11.044 -17.087 1.00 94.94 200 GLU A O 1
ATOM 1497 N N . CYS A 1 201 ? 6.797 -9.643 -15.325 1.00 93.50 201 CYS A N 1
ATOM 1498 C CA . CYS A 1 201 ? 8.091 -10.126 -14.839 1.00 93.50 201 CYS A CA 1
ATOM 1499 C C . CYS A 1 201 ? 8.060 -11.623 -14.498 1.00 93.50 201 CYS A C 1
ATOM 1501 O O . CYS A 1 201 ? 9.070 -12.316 -14.605 1.00 93.50 201 CYS A O 1
ATOM 1503 N N . CYS A 1 202 ? 6.890 -12.159 -14.136 1.00 93.94 202 CYS A N 1
ATOM 1504 C CA . CYS A 1 202 ? 6.747 -13.559 -13.747 1.00 93.94 202 CYS A CA 1
ATOM 1505 C C . CYS A 1 202 ? 6.894 -14.496 -14.939 1.00 93.94 202 CYS A C 1
ATOM 1507 O O . CYS A 1 202 ? 7.510 -15.550 -14.821 1.00 93.94 202 CYS A O 1
ATOM 1509 N N . ALA A 1 203 ? 6.375 -14.096 -16.103 1.00 93.38 203 ALA A N 1
ATOM 1510 C CA . ALA A 1 203 ? 6.576 -14.844 -17.341 1.00 93.38 203 ALA A CA 1
ATOM 1511 C C . ALA A 1 203 ? 8.037 -14.778 -17.817 1.00 93.38 203 ALA A C 1
ATOM 1513 O O . ALA A 1 203 ? 8.512 -15.695 -18.482 1.00 93.38 203 ALA A O 1
ATOM 1514 N N . ARG A 1 204 ? 8.744 -13.697 -17.469 1.00 92.94 204 ARG A N 1
ATOM 1515 C CA . ARG A 1 204 ? 10.152 -13.462 -17.815 1.00 92.94 204 ARG A CA 1
ATOM 1516 C C . ARG A 1 204 ? 11.136 -14.081 -16.817 1.00 92.94 204 ARG A C 1
ATOM 1518 O O . ARG A 1 204 ? 12.301 -14.244 -17.154 1.00 92.94 204 ARG A O 1
ATOM 1525 N N . GLY A 1 205 ? 10.676 -14.428 -15.615 1.00 92.38 205 GLY A N 1
ATOM 1526 C CA . GLY A 1 205 ? 11.511 -14.974 -14.546 1.00 92.38 205 GLY A CA 1
ATOM 1527 C C . GLY A 1 205 ? 12.444 -13.953 -13.889 1.00 92.38 205 GLY A C 1
ATOM 1528 O O . GLY A 1 205 ? 13.412 -14.370 -13.267 1.00 92.38 205 GLY A O 1
ATOM 1529 N N . ASN A 1 206 ? 12.166 -12.650 -14.014 1.00 92.25 206 ASN A N 1
ATOM 1530 C CA . ASN A 1 206 ? 13.067 -11.570 -13.591 1.00 92.25 206 ASN A CA 1
ATOM 1531 C C . ASN A 1 206 ? 12.469 -10.628 -12.525 1.00 92.25 206 ASN A C 1
ATOM 1533 O O . ASN A 1 206 ? 12.938 -9.507 -12.352 1.00 92.25 206 ASN A O 1
ATOM 1537 N N . CYS A 1 207 ? 11.413 -11.038 -11.814 1.00 89.81 207 CYS A N 1
ATOM 1538 C CA . CYS A 1 207 ? 10.802 -10.195 -10.780 1.00 89.81 207 CYS A CA 1
ATOM 1539 C C . CYS A 1 207 ? 11.795 -9.841 -9.663 1.00 89.81 207 CYS A C 1
ATOM 1541 O O . CYS A 1 207 ? 12.370 -10.723 -9.027 1.00 89.81 207 CYS A O 1
ATOM 1543 N N . GLY A 1 208 ? 11.919 -8.550 -9.366 1.00 84.50 208 GLY A N 1
ATOM 1544 C CA . GLY A 1 208 ? 12.842 -7.997 -8.383 1.00 84.50 208 GLY A CA 1
ATOM 1545 C C . GLY A 1 208 ? 14.224 -7.652 -8.936 1.00 84.50 208 GLY A C 1
ATOM 1546 O O . GLY A 1 208 ? 15.022 -7.109 -8.177 1.00 84.50 208 GLY A O 1
ATOM 1547 N N . GLU A 1 209 ? 14.506 -7.937 -10.211 1.00 87.06 209 GLU A N 1
ATOM 1548 C CA . GLU A 1 209 ? 15.714 -7.451 -10.884 1.00 87.06 209 GLU A CA 1
ATOM 1549 C C . GLU A 1 209 ? 15.574 -5.962 -11.251 1.00 87.06 209 GLU A C 1
ATOM 1551 O O . GLU A 1 209 ? 14.462 -5.531 -11.565 1.00 87.06 209 GLU A O 1
ATOM 1556 N N . PRO A 1 210 ? 16.663 -5.173 -11.259 1.00 83.81 210 PRO A N 1
ATOM 1557 C CA . PRO A 1 210 ? 16.628 -3.782 -11.712 1.00 83.81 210 PRO A CA 1
ATOM 1558 C C . PRO A 1 210 ? 16.157 -3.634 -13.166 1.00 83.81 210 PRO A C 1
ATOM 1560 O O . PRO A 1 210 ? 16.445 -4.489 -14.011 1.00 83.81 210 PRO A O 1
ATOM 1563 N N . ARG A 1 211 ? 15.463 -2.531 -13.455 1.00 76.25 211 ARG A N 1
ATOM 1564 C CA . ARG A 1 211 ? 14.949 -2.163 -14.778 1.00 76.25 211 ARG A CA 1
ATOM 1565 C C . ARG A 1 211 ? 15.695 -0.981 -15.396 1.00 76.25 211 ARG A C 1
ATOM 1567 O O . ARG A 1 211 ? 16.062 -0.040 -14.661 1.00 76.25 211 ARG A O 1
#

Radius of gyration: 22.52 Å; chains: 1; bounding box: 53×83×50 Å

Secondary structure (DSSP, 8-state):
---------------------------EEEEE-SSSEEEEEEEEETTEEEEEEEETT--EEEEEEEEEEETTEEEEEEEE-----SS------EEEEEEESSPPPPHHHHHHHHHHHHHHHHHHHH----BSS----HHHHHHHHHSTTTHHHHHHHHHHHHTT--GGGGGSTTSHHIIIIIHHHHHHHH-SS----S-HHHHHT-TTSB-

Sequence (211 aa):
MLITLGAIAAGCEKKPPDRANSGESRQTVTVTLDEDSVAQGTQMDATQVRVDIRSQTGALQLRADFQAIGPQSTLVTYTSFPTGTDGDTSTQPQTASAQMDAELPTVDRAIVGAALIQAQVSRAIHYYYDNWGCDLPSAIRGPTSCGPKGRCCDIHDACYREHDCGAGSWLRPWTQCHIRCNIPAVACFTSSTFHPGPSECCARGNCGEPR

Foldseek 3Di:
DDDDDDDDDDDPDDDDPPPPPPPVPWDWDKDDLAQFKIKIWIDPDPFKIWIFIATPVRHTAKIWIWGDPDQQKTKIKMWGQDPDDPDDDCRDIAIAIDMARGGGFDRVLVRVLRQLLSQLVVCLVPHQWDFAWRSGRPVCQVCCQQDLLRCLVVQLVVQCVVVVHGSCVSVDHPDPNCHRRVRSSSRSSRHPPHGNGHGPVVVVVGRGHTD